Protein AF-A0A4R6UZL6-F1 (afdb_monomer)

Sequence (180 aa):
MMNKIDTLADGRAVYQLPFANAPQRIAPGQWLQADNRQLPVMKILDEALWVVSAEPSIGKNLIVVGESLGFDHSVNALSSDNDGVFGLLCWLFRYRQQFGKTPPRVFCAFEQSLPFRPQPSKFLTPELPPHVIAAIPLLDDWGIVSRIAHPAGLPGCHDQPNAWQSLLAAYPARYHFRFG

Organism: NCBI:txid1510150

pLDDT: mean 90.2, std 5.81, range [65.94, 97.0]

Structure (mmCIF, N/CA/C/O backbone):
data_AF-A0A4R6UZL6-F1
#
_entry.id   AF-A0A4R6UZL6-F1
#
loop_
_atom_site.group_PDB
_atom_site.id
_atom_site.type_symbol
_atom_site.label_atom_id
_atom_site.label_alt_id
_atom_site.label_comp_id
_atom_site.label_asym_id
_atom_site.label_entity_id
_atom_site.label_seq_id
_atom_site.pdbx_PDB_ins_code
_atom_site.Cartn_x
_atom_site.Cartn_y
_atom_site.Cartn_z
_atom_site.occupancy
_atom_site.B_iso_or_equiv
_atom_site.auth_seq_id
_atom_site.auth_comp_id
_atom_site.auth_asym_id
_atom_site.auth_atom_id
_atom_site.pdbx_PDB_model_num
ATOM 1 N N . MET A 1 1 ? -12.491 -0.933 21.588 1.00 68.75 1 MET A N 1
ATOM 2 C CA . MET A 1 1 ? -11.315 -1.829 21.487 1.00 68.75 1 MET A CA 1
ATOM 3 C C . MET A 1 1 ? -11.243 -2.311 20.046 1.00 68.75 1 MET A C 1
ATOM 5 O O . MET A 1 1 ? -12.302 -2.529 19.468 1.00 68.75 1 MET A O 1
ATOM 9 N N . MET A 1 2 ? -10.056 -2.370 19.444 1.00 84.06 2 MET A N 1
ATOM 10 C CA . MET A 1 2 ? -9.900 -2.792 18.048 1.00 84.06 2 MET A CA 1
ATOM 11 C C . MET A 1 2 ? -9.815 -4.315 17.941 1.00 84.06 2 MET A C 1
ATOM 13 O O . MET A 1 2 ? -9.242 -4.955 18.822 1.00 84.06 2 MET A O 1
ATOM 17 N N . ASN A 1 3 ? -10.346 -4.887 16.861 1.00 91.44 3 ASN A N 1
ATOM 18 C CA . ASN A 1 3 ? -10.187 -6.311 16.575 1.00 91.44 3 ASN A CA 1
ATOM 19 C C . ASN A 1 3 ? -8.953 -6.526 15.689 1.00 91.44 3 ASN A C 1
ATOM 21 O O . ASN A 1 3 ? -8.875 -5.944 14.607 1.00 91.44 3 ASN A O 1
ATOM 25 N N . LYS A 1 4 ? -7.978 -7.327 16.131 1.00 95.69 4 LYS A N 1
ATOM 26 C CA . LYS A 1 4 ? -6.776 -7.613 15.334 1.00 95.69 4 LYS A CA 1
ATOM 27 C C . LYS A 1 4 ? -7.133 -8.579 14.203 1.00 95.69 4 LYS A C 1
ATOM 29 O O . LYS A 1 4 ? -7.636 -9.664 14.465 1.00 95.69 4 LYS A O 1
ATOM 34 N N . ILE A 1 5 ? -6.852 -8.182 12.965 1.00 96.44 5 ILE A N 1
ATOM 35 C CA . ILE A 1 5 ? -7.127 -8.978 11.762 1.00 96.44 5 ILE A CA 1
ATOM 36 C C . ILE A 1 5 ? -5.883 -9.733 11.310 1.00 96.44 5 ILE A C 1
ATOM 38 O O . ILE A 1 5 ? -5.970 -10.919 11.015 1.00 96.44 5 ILE A O 1
ATOM 42 N N . ASP A 1 6 ? -4.736 -9.054 11.259 1.00 95.62 6 ASP A N 1
ATOM 43 C CA . ASP A 1 6 ? -3.497 -9.641 10.746 1.00 95.62 6 ASP A CA 1
ATOM 44 C C . ASP A 1 6 ? -2.251 -8.951 11.326 1.00 95.62 6 ASP A C 1
ATOM 46 O O . ASP A 1 6 ? -2.348 -7.901 11.972 1.00 95.62 6 ASP A O 1
ATOM 50 N N . THR A 1 7 ? -1.079 -9.543 11.106 1.00 96.88 7 THR A N 1
ATOM 51 C CA . THR A 1 7 ? 0.237 -8.989 11.449 1.00 96.88 7 THR A CA 1
ATOM 52 C C . THR A 1 7 ? 1.059 -8.790 10.180 1.00 96.88 7 THR A C 1
ATOM 54 O O . THR A 1 7 ? 1.256 -9.715 9.400 1.00 96.88 7 THR A O 1
ATOM 57 N N . LEU A 1 8 ? 1.552 -7.572 9.991 1.00 96.69 8 LEU A N 1
ATOM 58 C CA . LEU A 1 8 ? 2.392 -7.171 8.872 1.00 96.69 8 LEU A CA 1
ATOM 59 C C . LEU A 1 8 ? 3.840 -7.629 9.076 1.00 96.69 8 LEU A C 1
ATOM 61 O O . LEU A 1 8 ? 4.278 -7.914 10.193 1.00 96.69 8 LEU A O 1
ATOM 65 N N . ALA A 1 9 ? 4.605 -7.685 7.985 1.00 96.06 9 ALA A N 1
ATOM 66 C CA . ALA A 1 9 ? 5.991 -8.161 8.019 1.00 96.06 9 ALA A CA 1
ATOM 67 C C . ALA A 1 9 ? 6.937 -7.240 8.814 1.00 96.06 9 ALA A C 1
ATOM 69 O O . ALA A 1 9 ? 7.975 -7.700 9.285 1.00 96.06 9 ALA A O 1
ATOM 70 N N . ASP A 1 10 ? 6.565 -5.973 8.995 1.00 95.06 10 ASP A N 1
ATOM 71 C CA . ASP A 1 10 ? 7.290 -4.986 9.802 1.00 95.06 10 ASP A CA 1
ATOM 72 C C . ASP A 1 10 ? 6.914 -5.023 11.298 1.00 95.06 10 ASP A C 1
ATOM 74 O O . ASP A 1 10 ? 7.375 -4.189 12.076 1.00 95.06 10 ASP A O 1
ATOM 78 N N . GLY A 1 11 ? 6.079 -5.982 11.712 1.00 95.44 11 GLY A N 1
ATOM 79 C CA . GLY A 1 11 ? 5.656 -6.178 13.099 1.00 95.44 11 GLY A CA 1
ATOM 80 C C . GLY A 1 11 ? 4.424 -5.372 13.514 1.00 95.44 11 GLY A C 1
ATOM 81 O O . GLY A 1 11 ? 3.869 -5.631 14.586 1.00 95.44 11 GLY A O 1
ATOM 82 N N . ARG A 1 12 ? 3.942 -4.442 12.680 1.00 95.81 12 ARG A N 1
ATOM 83 C CA . ARG A 1 12 ? 2.658 -3.764 12.913 1.00 95.81 12 ARG A CA 1
ATOM 84 C C . ARG A 1 12 ? 1.497 -4.716 12.656 1.00 95.81 12 ARG A C 1
ATOM 86 O O . ARG A 1 12 ? 1.662 -5.818 12.139 1.00 95.81 12 ARG A O 1
ATOM 93 N N . ALA A 1 13 ? 0.293 -4.300 13.016 1.00 96.50 13 ALA A N 1
ATOM 94 C CA . ALA A 1 13 ? -0.903 -5.099 12.818 1.00 96.50 13 ALA A CA 1
ATOM 95 C C . ALA A 1 13 ? -1.997 -4.319 12.095 1.00 96.50 13 ALA A C 1
ATOM 97 O O . ALA A 1 13 ? -2.131 -3.101 12.241 1.00 96.50 13 ALA A O 1
ATOM 98 N N . VAL A 1 14 ? -2.790 -5.061 11.326 1.00 96.50 14 VAL A N 1
ATOM 99 C CA . VAL A 1 14 ? -4.037 -4.569 10.751 1.00 96.50 14 VAL A CA 1
ATOM 100 C C . VAL A 1 14 ? -5.130 -4.782 11.780 1.00 96.50 14 VAL A C 1
ATOM 102 O O . VAL A 1 14 ? -5.360 -5.899 12.249 1.00 96.50 14 VAL A O 1
ATOM 105 N N . TYR A 1 15 ? -5.833 -3.709 12.096 1.00 95.62 15 TYR A N 1
ATOM 106 C CA . TYR A 1 15 ? -6.935 -3.700 13.035 1.00 95.62 15 TYR A CA 1
ATOM 107 C C . TYR A 1 15 ? -8.220 -3.285 12.344 1.00 95.62 15 TYR A C 1
ATOM 109 O O . TYR A 1 15 ? -8.235 -2.351 11.548 1.00 95.62 15 TYR A O 1
ATOM 117 N N . GLN A 1 16 ? -9.312 -3.947 12.698 1.00 94.56 16 GLN A N 1
ATOM 118 C CA . GLN A 1 16 ? -10.653 -3.526 12.344 1.00 94.56 16 GLN A CA 1
ATOM 119 C C . GLN A 1 16 ? -11.216 -2.636 13.456 1.00 94.56 16 GLN A C 1
ATOM 121 O O . GLN A 1 16 ? -11.267 -3.023 14.631 1.00 94.56 16 GLN A O 1
ATOM 126 N N . LEU A 1 17 ? -11.653 -1.444 13.066 1.00 91.94 17 LEU A N 1
ATOM 127 C CA . LEU A 1 17 ? -12.281 -0.443 13.912 1.00 91.94 17 LEU A CA 1
ATOM 128 C C . LEU A 1 17 ? -13.735 -0.233 13.449 1.00 91.94 17 LEU A C 1
ATOM 130 O O . LEU A 1 17 ? -13.945 0.271 12.345 1.00 91.94 17 LEU A O 1
ATOM 134 N N . PRO A 1 18 ? -14.745 -0.598 14.259 1.00 90.31 18 PRO A N 1
ATOM 135 C CA . PRO A 1 18 ? -16.150 -0.360 13.922 1.00 90.31 18 PRO A CA 1
ATOM 136 C C . PRO A 1 18 ? -16.465 1.133 13.793 1.00 90.31 18 PRO A C 1
ATOM 138 O O . PRO A 1 18 ? -15.955 1.926 14.588 1.00 90.31 18 PRO A O 1
ATOM 141 N N . PHE A 1 19 ? -17.368 1.522 12.887 1.00 87.00 19 PHE A N 1
ATOM 142 C CA . PHE A 1 19 ? -17.749 2.934 12.717 1.00 87.00 19 PHE A CA 1
ATOM 143 C C . PHE A 1 19 ? -18.379 3.577 13.951 1.00 87.00 19 PHE A C 1
ATOM 145 O O . PHE A 1 19 ? -18.233 4.777 14.142 1.00 87.00 19 PHE A O 1
ATOM 152 N N . ALA A 1 20 ? -19.016 2.806 14.837 1.00 84.69 20 ALA A N 1
ATOM 153 C CA . ALA A 1 20 ? -19.476 3.324 16.130 1.00 84.69 20 ALA A CA 1
ATOM 154 C C . ALA A 1 20 ? -18.335 3.944 16.964 1.00 84.69 20 ALA A C 1
ATOM 156 O O . ALA A 1 20 ? -18.578 4.775 17.833 1.00 84.69 20 ALA A O 1
ATOM 157 N N . ASN A 1 21 ? -17.093 3.545 16.683 1.00 82.56 21 ASN A N 1
ATOM 158 C CA . ASN A 1 21 ? -15.882 4.021 17.333 1.00 82.56 21 ASN A CA 1
ATOM 159 C C . ASN A 1 21 ? -14.998 4.847 16.390 1.00 82.56 21 ASN A C 1
ATOM 161 O O . ASN A 1 21 ? -13.832 5.029 16.716 1.00 82.56 21 ASN A O 1
ATOM 165 N N . ALA A 1 22 ? -15.486 5.283 15.222 1.00 81.12 22 ALA A N 1
ATOM 166 C CA . ALA A 1 22 ? -14.682 6.001 14.237 1.00 81.12 22 ALA A CA 1
ATOM 167 C C . ALA A 1 22 ? -15.461 7.129 13.543 1.00 81.12 22 ALA A C 1
ATOM 169 O O . ALA A 1 22 ? -16.688 7.086 13.457 1.00 81.12 22 ALA A O 1
ATOM 170 N N . PRO A 1 23 ? -14.769 8.128 12.972 1.00 81.75 23 PRO A N 1
ATOM 171 C CA . PRO A 1 23 ? -15.421 9.121 12.132 1.00 81.75 23 PRO A CA 1
ATOM 172 C C . PRO A 1 23 ? -16.059 8.471 10.894 1.00 81.75 23 PRO A C 1
ATOM 174 O O . PRO A 1 23 ? -15.378 7.849 10.080 1.00 81.75 23 PRO A O 1
ATOM 177 N N . GLN A 1 24 ? -17.369 8.655 10.717 1.00 74.00 24 GLN A N 1
ATOM 178 C CA . GLN A 1 24 ? -18.131 8.021 9.630 1.00 74.00 24 GLN A CA 1
ATOM 179 C C . GLN A 1 24 ? -17.796 8.554 8.224 1.00 74.00 24 GLN A C 1
ATOM 181 O O . GLN A 1 24 ? -18.124 7.915 7.231 1.00 74.00 24 GLN A O 1
ATOM 186 N N . ARG A 1 25 ? -17.164 9.731 8.112 1.00 83.94 25 ARG A N 1
ATOM 187 C CA . ARG A 1 25 ? -16.935 10.430 6.831 1.00 83.94 25 ARG A CA 1
ATOM 188 C C . ARG A 1 25 ? -15.504 10.350 6.304 1.00 83.94 25 ARG A C 1
ATOM 190 O O . ARG A 1 25 ? -15.107 11.202 5.518 1.00 83.94 25 ARG A O 1
ATOM 197 N N . ILE A 1 26 ? -14.721 9.367 6.732 1.00 90.56 26 ILE A N 1
ATOM 198 C CA . ILE A 1 26 ? -13.378 9.208 6.178 1.00 90.56 26 ILE A CA 1
ATOM 199 C C . ILE A 1 26 ? -13.438 8.776 4.704 1.00 90.56 26 ILE A C 1
ATOM 201 O O . ILE A 1 26 ? -14.190 7.871 4.328 1.00 90.56 26 ILE A O 1
ATOM 205 N N . ALA A 1 27 ? -12.647 9.440 3.869 1.00 89.62 27 ALA A N 1
ATOM 206 C CA . ALA A 1 27 ? -12.507 9.159 2.446 1.00 89.62 27 ALA A CA 1
ATOM 207 C C . ALA A 1 27 ? -11.098 8.630 2.115 1.00 89.62 27 ALA A C 1
ATOM 209 O O . ALA A 1 27 ? -10.171 8.794 2.911 1.00 89.62 27 ALA A O 1
ATOM 210 N N . PRO A 1 28 ? -10.897 7.992 0.946 1.00 88.38 28 PRO A N 1
ATOM 211 C CA . PRO A 1 28 ? -9.557 7.690 0.451 1.00 88.38 28 PRO A CA 1
ATOM 212 C C . PRO A 1 28 ? -8.664 8.933 0.430 1.00 88.38 28 PRO A C 1
ATOM 214 O O . PRO A 1 28 ? -9.144 10.032 0.175 1.00 88.38 28 PRO A O 1
ATOM 217 N N . GLY A 1 29 ? -7.370 8.759 0.697 1.00 85.94 29 GLY A N 1
ATOM 218 C CA . GLY A 1 29 ? -6.429 9.875 0.864 1.00 85.94 29 GLY A CA 1
ATOM 219 C C . GLY A 1 29 ? -6.402 10.480 2.268 1.00 85.94 29 GLY A C 1
ATOM 220 O O . GLY A 1 29 ? -5.424 11.130 2.619 1.00 85.94 29 GLY A O 1
ATOM 221 N N . GLN A 1 30 ? -7.407 10.197 3.099 1.00 92.00 30 GLN A N 1
ATOM 222 C CA . GLN A 1 30 ? -7.439 10.624 4.494 1.00 92.00 30 GLN A CA 1
ATOM 223 C C . GLN A 1 30 ? -7.003 9.502 5.434 1.00 92.00 30 GLN A C 1
ATOM 225 O O . GLN A 1 30 ? -7.108 8.310 5.125 1.00 92.00 30 GLN A O 1
ATOM 230 N N . TRP A 1 31 ? -6.550 9.890 6.619 1.00 93.56 31 TRP A N 1
ATOM 231 C CA . TRP A 1 31 ? -6.175 8.975 7.689 1.00 93.56 31 TRP A CA 1
ATOM 232 C C . TRP A 1 31 ? -6.760 9.418 9.026 1.00 93.56 31 TRP A C 1
ATOM 234 O O . TRP A 1 31 ? -7.358 10.491 9.146 1.00 93.56 31 TRP A O 1
ATOM 244 N N . LEU A 1 32 ? -6.637 8.555 10.033 1.00 93.88 32 LEU A N 1
ATOM 245 C CA . LEU A 1 32 ? -7.059 8.883 11.386 1.00 93.88 32 LEU A CA 1
ATOM 246 C C . LEU A 1 32 ? -5.875 9.406 12.189 1.00 93.88 32 LEU A C 1
ATOM 248 O O . LEU A 1 32 ? -4.765 8.886 12.092 1.00 93.88 32 LEU A O 1
ATOM 252 N N . GLN A 1 33 ? -6.134 10.393 13.033 1.00 92.62 33 GLN A N 1
ATOM 253 C CA . GLN A 1 33 ? -5.222 10.801 14.087 1.00 92.62 33 GLN A CA 1
ATOM 254 C C . GLN A 1 33 ? -5.876 10.541 15.444 1.00 92.62 33 GLN A C 1
ATOM 256 O O . GLN A 1 33 ? -7.034 10.897 15.667 1.00 92.62 33 GLN A O 1
ATOM 261 N N . ALA A 1 34 ? -5.126 9.879 16.321 1.00 90.38 34 ALA A N 1
ATOM 262 C CA . ALA A 1 34 ? -5.509 9.534 17.681 1.00 90.38 34 ALA A CA 1
ATOM 263 C C . ALA A 1 34 ? -4.411 10.017 18.630 1.00 90.38 34 ALA A C 1
ATOM 265 O O . ALA A 1 34 ? -3.306 9.467 18.630 1.00 90.38 34 ALA A O 1
ATOM 266 N N . ASP A 1 35 ? -4.711 11.032 19.436 1.00 84.81 35 ASP A N 1
ATOM 267 C CA . ASP A 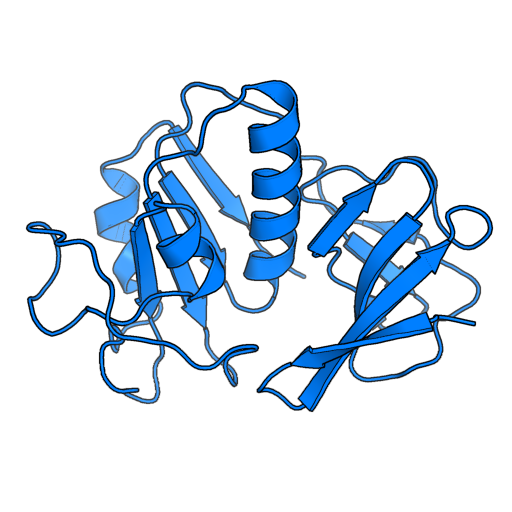1 35 ? -3.731 11.684 20.309 1.00 84.81 35 ASP A CA 1
ATOM 268 C C . ASP A 1 35 ? -2.503 12.156 19.490 1.00 84.81 35 ASP A C 1
ATOM 270 O O . ASP A 1 35 ? -2.641 12.969 18.573 1.00 84.81 35 ASP A O 1
ATOM 274 N N . ASN A 1 36 ? -1.318 11.598 19.758 1.00 82.88 36 ASN A N 1
ATOM 275 C CA . ASN A 1 36 ? -0.067 11.908 19.054 1.00 82.88 36 ASN A CA 1
ATOM 276 C C . ASN A 1 36 ? 0.294 10.882 17.965 1.00 82.88 36 ASN A C 1
ATOM 278 O O . ASN A 1 36 ? 1.447 10.812 17.544 1.00 82.88 36 ASN A O 1
ATOM 282 N N . ARG A 1 37 ? -0.655 10.041 17.541 1.00 88.62 37 ARG A N 1
ATOM 283 C CA . ARG A 1 37 ? -0.412 8.962 16.575 1.00 88.62 37 ARG A CA 1
ATOM 284 C C . ARG A 1 37 ? -1.262 9.135 15.336 1.00 88.62 37 ARG A C 1
ATOM 286 O O . ARG A 1 37 ? -2.449 9.445 15.423 1.00 88.62 37 ARG A O 1
ATOM 293 N N . GLN A 1 38 ? -0.655 8.863 14.192 1.00 91.31 38 GLN A N 1
ATOM 294 C CA . GLN A 1 38 ? -1.357 8.764 12.925 1.00 91.31 38 GLN A CA 1
ATOM 295 C C . GLN A 1 38 ? -1.562 7.294 12.575 1.00 91.31 38 GLN A C 1
ATOM 297 O O . GLN A 1 38 ? -0.703 6.447 12.814 1.00 91.31 38 GLN A O 1
ATOM 302 N N . LEU A 1 39 ? -2.732 7.000 12.030 1.00 93.44 39 LEU A N 1
ATOM 303 C CA . LEU A 1 39 ? -3.212 5.658 11.764 1.00 93.44 39 LEU A CA 1
ATOM 304 C C . LEU A 1 39 ? -3.652 5.613 10.306 1.00 93.44 39 LEU A C 1
ATOM 306 O O . LEU A 1 39 ? -4.742 6.107 9.977 1.00 93.44 39 LEU A O 1
ATOM 310 N N . PRO A 1 40 ? -2.817 5.062 9.414 1.00 95.12 40 PRO A N 1
ATOM 311 C CA . PRO A 1 40 ? -3.180 4.970 8.019 1.00 95.12 40 PRO A CA 1
ATOM 312 C C . PRO A 1 40 ? -4.374 4.030 7.871 1.00 95.12 40 PRO A C 1
ATOM 314 O O . PRO A 1 40 ? -4.456 2.971 8.503 1.00 95.12 40 PRO A O 1
ATOM 317 N N . VAL A 1 41 ? -5.314 4.433 7.022 1.00 94.81 41 VAL A N 1
ATOM 318 C CA . VAL A 1 41 ? -6.516 3.654 6.728 1.00 94.81 41 VAL A CA 1
ATOM 319 C C . VAL A 1 41 ? -6.273 2.883 5.443 1.00 94.81 41 VAL A C 1
ATOM 321 O O . VAL A 1 41 ? -6.107 3.470 4.380 1.00 94.81 41 VAL A O 1
ATOM 324 N N . MET A 1 42 ? -6.245 1.558 5.556 1.00 94.56 42 MET A N 1
ATOM 325 C CA . MET A 1 42 ? -5.972 0.630 4.459 1.00 94.56 42 MET A CA 1
ATOM 326 C C . MET A 1 42 ? -7.235 0.252 3.682 1.00 94.56 42 MET A C 1
ATOM 328 O O . MET A 1 42 ? -7.168 -0.080 2.501 1.00 94.56 42 MET A O 1
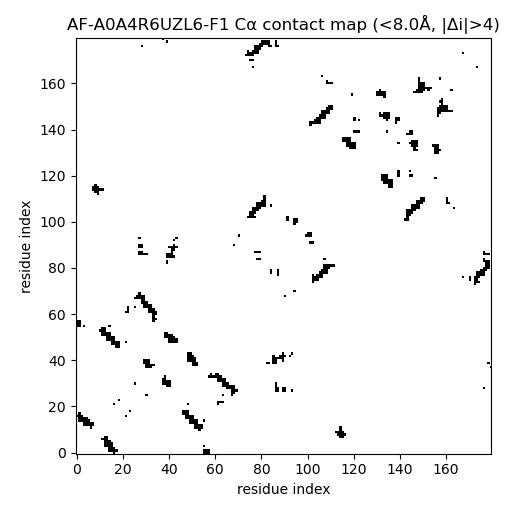ATOM 332 N N . LYS A 1 43 ? -8.397 0.250 4.341 1.00 93.50 43 LYS A N 1
ATOM 333 C CA . LYS A 1 43 ? -9.673 -0.136 3.728 1.00 93.50 43 LYS A CA 1
ATOM 334 C C . LYS A 1 43 ? -10.838 0.481 4.492 1.00 93.50 43 LYS A C 1
ATOM 336 O O . LYS A 1 43 ? -10.787 0.593 5.715 1.00 93.50 43 LYS A O 1
ATOM 341 N N . ILE A 1 44 ? -11.903 0.817 3.768 1.00 91.62 44 ILE A N 1
ATOM 342 C CA . ILE A 1 44 ? -13.165 1.305 4.327 1.00 91.62 44 ILE A CA 1
ATOM 343 C C . ILE A 1 44 ? -14.305 0.478 3.727 1.00 91.62 44 ILE A C 1
ATOM 345 O O . ILE A 1 44 ? -14.461 0.466 2.504 1.00 91.62 44 ILE A O 1
ATOM 349 N N . LEU A 1 45 ? -15.099 -0.178 4.573 1.00 88.50 45 LEU A N 1
ATOM 350 C CA . LEU A 1 45 ? -16.349 -0.855 4.200 1.00 88.50 45 LEU A CA 1
ATOM 351 C C . LEU A 1 45 ? -17.485 -0.354 5.093 1.00 88.50 45 LEU A C 1
ATOM 353 O O . LEU A 1 45 ? -17.208 0.212 6.142 1.00 88.50 45 LEU A O 1
ATOM 357 N N . ASP A 1 46 ? -18.731 -0.591 4.685 1.00 81.44 46 ASP A N 1
ATOM 358 C CA . ASP A 1 46 ? -19.954 0.054 5.199 1.00 81.44 46 ASP A CA 1
ATOM 359 C C . ASP A 1 46 ? -20.134 0.076 6.728 1.00 81.44 46 ASP A C 1
ATOM 361 O O . ASP A 1 46 ? -20.837 0.941 7.241 1.00 81.44 46 ASP A O 1
ATOM 365 N N . GLU A 1 47 ? -19.449 -0.792 7.477 1.00 86.25 47 GLU A N 1
ATOM 366 C CA . GLU A 1 47 ? -19.552 -0.865 8.941 1.00 86.25 47 GLU A CA 1
ATOM 367 C C . GLU A 1 47 ? -18.220 -0.674 9.693 1.00 86.25 47 GLU A C 1
ATOM 369 O O . GLU A 1 47 ? -18.208 -0.573 10.927 1.00 86.25 47 GLU A O 1
ATOM 374 N N . ALA A 1 48 ? -17.084 -0.625 8.989 1.00 91.69 48 ALA A N 1
ATOM 375 C CA . ALA A 1 48 ? -15.776 -0.631 9.635 1.00 91.69 48 ALA A CA 1
ATOM 376 C C . ALA A 1 48 ? -14.636 -0.029 8.802 1.00 91.69 48 ALA A C 1
ATOM 378 O O . ALA A 1 48 ? -14.649 0.032 7.570 1.00 91.69 48 ALA A O 1
ATOM 379 N N . LEU A 1 49 ? -13.583 0.337 9.525 1.00 93.62 49 LEU A N 1
ATOM 380 C CA . LEU A 1 49 ? -12.292 0.763 9.009 1.00 93.62 49 LEU A CA 1
ATOM 381 C C . LEU A 1 49 ? -11.239 -0.300 9.285 1.00 93.62 49 LEU A C 1
ATOM 383 O O . LEU A 1 49 ? -11.225 -0.891 10.362 1.00 93.62 49 LEU A O 1
ATOM 387 N N . TRP A 1 50 ? -10.324 -0.499 8.341 1.00 95.06 50 TRP A N 1
ATOM 388 C CA . TRP A 1 50 ? -9.101 -1.262 8.564 1.00 95.06 50 TRP A CA 1
ATOM 389 C C . TRP A 1 50 ? -7.951 -0.282 8.654 1.00 95.06 50 TRP A C 1
ATOM 391 O O . TRP A 1 50 ? -7.639 0.403 7.678 1.00 95.06 50 TRP A O 1
ATOM 401 N N . VAL A 1 51 ? -7.342 -0.215 9.827 1.00 95.12 51 VAL A N 1
ATOM 402 C CA . VAL A 1 51 ? -6.239 0.690 10.137 1.00 95.12 51 VAL A CA 1
ATOM 403 C C . VAL A 1 51 ? -4.988 -0.110 10.447 1.00 95.12 51 VAL A C 1
ATOM 405 O O . VAL A 1 51 ? -5.076 -1.235 10.942 1.00 95.12 51 VAL A O 1
ATOM 408 N N . VAL A 1 52 ? -3.825 0.465 10.170 1.00 95.31 52 VAL A N 1
ATOM 409 C CA . VAL A 1 52 ? -2.548 -0.130 10.575 1.00 95.31 52 VAL A CA 1
ATOM 410 C C . VAL A 1 52 ? -2.050 0.566 11.829 1.00 95.31 52 VAL A C 1
ATOM 412 O O . VAL A 1 52 ? -2.086 1.790 11.927 1.00 95.31 52 VAL A O 1
ATOM 415 N N . SER A 1 53 ? -1.605 -0.216 12.808 1.00 94.12 53 SER A N 1
ATOM 416 C CA . SER A 1 53 ? -1.072 0.305 14.065 1.00 94.12 53 SER A CA 1
ATOM 417 C C . SER A 1 53 ? -0.027 -0.643 14.643 1.00 94.12 53 SER A C 1
ATOM 419 O O . SER A 1 53 ? -0.129 -1.863 14.500 1.00 94.12 53 SER A O 1
ATOM 421 N N . ALA A 1 54 ? 0.967 -0.089 15.335 1.00 92.25 54 ALA A N 1
ATOM 422 C CA . ALA A 1 54 ? 1.873 -0.870 16.177 1.00 92.25 54 ALA A CA 1
ATOM 423 C C . ALA A 1 54 ? 1.199 -1.315 17.490 1.00 92.25 54 ALA A C 1
ATOM 425 O O . ALA A 1 54 ? 1.573 -2.328 18.074 1.00 92.25 54 ALA A O 1
ATOM 426 N N . GLU A 1 55 ? 0.174 -0.591 17.942 1.00 90.50 55 GLU A N 1
ATOM 427 C CA . GLU A 1 55 ? -0.489 -0.819 19.226 1.00 90.50 55 GLU A CA 1
ATOM 428 C C . GLU A 1 55 ? -1.960 -1.246 19.064 1.00 90.50 55 GLU A C 1
ATOM 430 O O . GLU A 1 55 ? -2.650 -0.760 18.161 1.00 90.50 55 GLU A O 1
ATOM 435 N N . PRO A 1 56 ? -2.479 -2.106 19.963 1.00 85.88 56 PRO A N 1
ATOM 436 C CA . PRO A 1 56 ? -3.849 -2.622 19.900 1.00 85.88 56 PRO A CA 1
ATOM 437 C C . PRO A 1 56 ? -4.915 -1.657 20.436 1.00 85.88 56 PRO A C 1
ATOM 439 O O . PRO A 1 56 ? -6.114 -1.874 20.236 1.00 85.88 56 PRO A O 1
ATOM 442 N N . SER A 1 57 ? -4.511 -0.598 21.138 1.00 86.25 57 SER A N 1
ATOM 443 C CA . SER A 1 57 ? -5.406 0.417 21.687 1.00 86.25 57 SER A CA 1
ATOM 444 C C . SER A 1 57 ? -5.355 1.695 20.855 1.00 86.25 57 SER A C 1
ATOM 446 O O . SER A 1 57 ? -4.294 2.207 20.504 1.00 86.25 57 SER A O 1
ATOM 448 N N . ILE A 1 58 ? -6.538 2.233 20.567 1.00 82.50 58 ILE A N 1
ATOM 449 C CA . ILE A 1 58 ? -6.720 3.511 19.882 1.00 82.50 58 ILE A CA 1
ATOM 450 C C . ILE A 1 58 ? -7.211 4.539 20.903 1.00 82.50 58 ILE A C 1
ATOM 452 O O . ILE A 1 58 ? -7.972 4.190 21.812 1.00 82.50 58 ILE A O 1
ATOM 456 N N . GLY A 1 59 ? -6.745 5.783 20.780 1.00 79.50 59 GLY A N 1
ATOM 457 C CA . GLY A 1 59 ? -7.227 6.892 21.603 1.00 79.50 59 GLY A CA 1
ATOM 458 C C . GLY A 1 59 ? -8.730 7.110 21.416 1.00 79.50 59 GLY A C 1
ATOM 459 O O . GLY A 1 59 ? -9.305 6.714 20.404 1.00 79.50 59 GLY A O 1
ATOM 460 N N . LYS A 1 60 ? -9.399 7.736 22.388 1.00 80.38 60 LYS A N 1
ATOM 461 C CA . LYS A 1 60 ? -10.852 7.990 22.288 1.00 80.38 60 LYS A CA 1
ATOM 462 C C . LYS A 1 60 ? -11.190 9.108 21.297 1.00 80.38 60 LYS A C 1
ATOM 464 O O . LYS A 1 60 ? -12.291 9.132 20.759 1.00 80.38 60 LYS A O 1
ATOM 469 N N . ASN A 1 61 ? -10.244 10.013 21.062 1.00 86.62 61 ASN A N 1
ATOM 470 C CA . ASN A 1 61 ? -10.435 11.197 20.239 1.00 86.62 61 ASN A CA 1
ATOM 471 C C . ASN A 1 61 ? -9.833 10.959 18.859 1.00 86.62 61 ASN A C 1
ATOM 473 O O . ASN A 1 61 ? -8.658 11.234 18.626 1.00 86.62 61 ASN A O 1
ATOM 477 N N . LEU A 1 62 ? -10.651 10.412 17.965 1.00 90.75 62 LEU A N 1
ATOM 478 C CA . LEU A 1 62 ? -10.274 10.197 16.577 1.00 90.75 62 LEU A CA 1
ATOM 479 C C . LEU A 1 62 ? -10.715 11.376 15.728 1.00 90.75 62 LEU A C 1
ATOM 481 O O . LEU A 1 62 ? -11.901 11.704 15.674 1.00 90.75 62 LEU A O 1
ATOM 485 N N . ILE A 1 63 ? -9.760 11.964 15.022 1.00 92.31 63 ILE A N 1
ATOM 486 C CA . ILE A 1 63 ? -10.017 12.997 14.023 1.00 92.31 63 ILE A CA 1
ATOM 487 C C . ILE A 1 63 ? -9.586 12.495 12.648 1.00 92.31 63 ILE A C 1
ATOM 489 O O . ILE A 1 63 ? -8.641 11.715 12.526 1.00 92.31 63 ILE A O 1
ATOM 493 N N . VAL A 1 64 ? -10.302 12.931 11.615 1.00 93.50 64 VAL A N 1
ATOM 494 C CA . VAL A 1 64 ? -9.910 12.691 10.224 1.00 93.50 64 VAL A CA 1
ATOM 495 C C . VAL A 1 64 ? -8.969 13.807 9.802 1.00 93.50 64 VAL A C 1
ATOM 497 O O . VAL A 1 64 ? -9.279 14.981 10.001 1.00 93.50 64 VAL A O 1
ATOM 500 N N . VAL A 1 65 ? -7.840 13.433 9.218 1.00 92.31 65 VAL A N 1
ATOM 501 C CA . VAL A 1 65 ? -6.806 14.348 8.726 1.00 92.31 65 VAL A CA 1
ATOM 502 C C . VAL A 1 65 ? -6.403 13.969 7.302 1.00 92.31 65 VAL A C 1
ATOM 504 O O . VAL A 1 65 ? -6.685 12.862 6.837 1.00 92.31 65 VAL A O 1
ATOM 507 N N . GLY A 1 66 ? -5.756 14.906 6.612 1.00 89.25 66 GLY A N 1
ATOM 508 C CA . GLY A 1 66 ? -5.400 14.763 5.204 1.00 89.25 66 GLY A CA 1
ATOM 509 C C . GLY A 1 66 ? -6.520 15.172 4.248 1.00 89.25 66 GLY A C 1
ATOM 510 O O . GLY A 1 66 ? -7.659 15.460 4.639 1.00 89.25 66 GLY A O 1
ATOM 511 N N . GLU A 1 67 ? -6.176 15.208 2.966 1.00 88.06 67 GLU A N 1
ATOM 512 C CA . GLU A 1 67 ? -7.090 15.597 1.897 1.00 88.06 67 GLU A CA 1
ATOM 513 C C . GLU A 1 67 ? -7.866 14.388 1.372 1.00 88.06 67 GLU A C 1
ATOM 515 O O . GLU A 1 67 ? -7.316 13.313 1.135 1.00 88.06 67 GLU A O 1
ATOM 520 N N . SER A 1 68 ? -9.173 14.568 1.172 1.00 89.56 68 SER A N 1
ATOM 521 C CA . SER A 1 68 ? -9.985 13.568 0.485 1.00 89.56 68 SER A CA 1
ATOM 522 C C . SER A 1 68 ? -9.576 13.506 -0.979 1.00 89.56 68 SER A C 1
ATOM 524 O O . SER A 1 68 ? -9.713 14.483 -1.714 1.00 89.56 68 SER A O 1
ATOM 526 N N . LEU A 1 69 ? -9.163 12.328 -1.426 1.00 86.88 69 LEU A N 1
ATOM 527 C CA . LEU A 1 69 ? -8.886 12.050 -2.823 1.00 86.88 69 LEU A CA 1
ATOM 528 C C . LEU A 1 69 ? -10.150 11.531 -3.502 1.00 86.88 69 LEU A C 1
ATOM 530 O O . LEU A 1 69 ? -10.756 10.543 -3.082 1.00 86.88 69 LEU A O 1
ATOM 534 N N . GLY A 1 70 ? -10.543 12.223 -4.570 1.00 84.94 70 GLY A N 1
ATOM 535 C CA . GLY A 1 70 ? -11.602 11.770 -5.460 1.00 84.94 70 GLY A CA 1
ATOM 536 C C . GLY A 1 70 ? -11.170 10.577 -6.311 1.00 84.94 70 GLY A C 1
ATOM 537 O O . GLY A 1 70 ? -10.048 10.071 -6.221 1.00 84.94 70 GLY A O 1
ATOM 538 N N . PHE A 1 71 ? -12.080 10.149 -7.179 1.00 85.00 71 PHE A N 1
ATOM 539 C CA . PHE A 1 71 ? -11.764 9.179 -8.214 1.00 85.00 71 PHE A CA 1
ATOM 540 C C . PHE A 1 71 ? -11.724 9.864 -9.568 1.00 85.00 71 PHE A C 1
ATOM 542 O O . PHE A 1 71 ? -12.710 10.454 -10.005 1.00 85.00 71 PHE A O 1
ATOM 549 N N . ASP A 1 72 ? -10.592 9.721 -10.240 1.00 83.81 72 ASP A N 1
ATOM 550 C CA . ASP A 1 72 ? -10.426 10.086 -11.634 1.00 83.81 72 ASP A CA 1
ATOM 551 C C . ASP A 1 72 ? -10.139 8.806 -12.429 1.00 83.81 72 ASP A C 1
ATOM 553 O O . ASP A 1 72 ? -9.190 8.071 -12.155 1.00 83.81 72 ASP A O 1
ATOM 557 N N . HIS A 1 73 ? -11.010 8.513 -13.394 1.00 81.56 73 HIS A N 1
ATOM 558 C CA . HIS A 1 73 ? -10.938 7.318 -14.235 1.00 81.56 73 HIS A CA 1
ATOM 559 C C . HIS A 1 73 ? -9.820 7.396 -15.285 1.00 81.56 73 HIS A C 1
ATOM 561 O O . HIS A 1 73 ? -9.510 6.388 -15.921 1.00 81.56 73 HIS A O 1
ATOM 567 N N . SER A 1 74 ? -9.232 8.578 -15.486 1.00 84.88 74 SER A N 1
ATOM 568 C CA . SER A 1 74 ? -8.086 8.785 -16.371 1.00 84.88 74 SER A CA 1
ATOM 569 C C . SER A 1 74 ? -6.751 8.424 -15.713 1.00 84.88 74 SER A C 1
ATOM 571 O O . SER A 1 74 ? -5.734 8.332 -16.403 1.00 84.88 74 SER A O 1
ATOM 573 N N . VAL A 1 75 ? -6.745 8.173 -14.396 1.00 87.44 75 VAL A N 1
ATOM 574 C CA . VAL A 1 75 ? -5.533 7.860 -13.636 1.00 87.44 75 VAL A CA 1
ATOM 575 C C . VAL A 1 75 ? -4.895 6.578 -14.145 1.00 87.44 75 VAL A C 1
ATOM 577 O O . VAL A 1 75 ? -5.481 5.494 -14.106 1.00 87.44 75 VAL A O 1
ATOM 580 N N . ASN A 1 76 ? -3.652 6.706 -14.595 1.00 87.44 76 ASN A N 1
ATOM 581 C CA . ASN A 1 76 ? -2.893 5.618 -15.200 1.00 87.44 76 ASN A CA 1
ATOM 582 C C . ASN A 1 76 ? -1.621 5.255 -14.417 1.00 87.44 76 ASN A C 1
ATOM 584 O O . ASN A 1 76 ? -0.993 4.240 -14.713 1.00 87.44 76 ASN A O 1
ATOM 588 N N . ALA A 1 77 ? -1.267 6.021 -13.387 1.00 91.25 77 ALA A N 1
ATOM 589 C CA . ALA A 1 77 ? -0.210 5.663 -12.453 1.00 91.25 77 ALA A CA 1
ATOM 590 C C . ALA A 1 77 ? -0.540 6.141 -11.039 1.00 91.25 77 ALA A C 1
ATOM 592 O O . ALA A 1 77 ? -1.011 7.260 -10.830 1.00 91.25 77 ALA A O 1
ATOM 593 N N . LEU A 1 78 ? -0.247 5.301 -10.055 1.00 93.44 78 LEU A N 1
ATOM 594 C CA . LEU A 1 78 ? -0.268 5.672 -8.647 1.00 93.44 78 LEU A CA 1
ATOM 595 C C . LEU A 1 78 ? 1.142 5.576 -8.086 1.00 93.44 78 LEU A C 1
ATOM 597 O O . LEU A 1 78 ? 1.948 4.747 -8.514 1.00 93.44 78 LEU A O 1
ATOM 601 N N . SER A 1 79 ? 1.426 6.394 -7.088 1.00 93.94 79 SER A N 1
ATOM 602 C CA . SER A 1 79 ? 2.658 6.277 -6.325 1.00 93.94 79 SER A CA 1
ATOM 603 C C . SER A 1 79 ? 2.426 6.518 -4.849 1.00 93.94 79 SER A C 1
ATOM 605 O O . SER A 1 79 ? 1.462 7.184 -4.482 1.00 93.94 79 SER A O 1
ATOM 607 N N . SER A 1 80 ? 3.303 5.989 -4.008 1.00 93.81 80 SER A N 1
ATOM 608 C CA . SER A 1 80 ? 3.278 6.267 -2.576 1.00 93.81 80 SER A CA 1
ATOM 609 C C . SER A 1 80 ? 4.674 6.261 -1.974 1.00 93.81 80 SER A C 1
ATOM 611 O O . SER A 1 80 ? 5.572 5.598 -2.499 1.00 93.81 80 SER A O 1
ATOM 613 N N . ASP A 1 81 ? 4.829 6.942 -0.849 1.00 92.38 81 ASP A N 1
ATOM 614 C CA . ASP A 1 81 ? 5.939 6.746 0.079 1.00 92.38 81 ASP A CA 1
ATOM 615 C C . ASP A 1 81 ? 5.473 5.959 1.313 1.00 92.38 81 ASP A C 1
ATOM 617 O O . ASP A 1 81 ? 4.302 6.012 1.675 1.00 92.38 81 ASP A O 1
ATOM 621 N N . ASN A 1 82 ? 6.369 5.184 1.929 1.00 92.94 82 ASN A N 1
ATOM 622 C CA . ASN A 1 82 ? 6.204 4.559 3.247 1.00 92.94 82 ASN A CA 1
ATOM 623 C C . ASN A 1 82 ? 4.765 4.062 3.532 1.00 92.94 82 ASN A C 1
ATOM 625 O O . ASN A 1 82 ? 4.264 3.148 2.874 1.00 92.94 82 ASN A O 1
ATOM 629 N N . ASP A 1 83 ? 4.084 4.684 4.497 1.00 94.38 83 ASP A N 1
ATOM 630 C CA . ASP A 1 83 ? 2.727 4.333 4.926 1.00 94.38 83 ASP A CA 1
ATOM 631 C C . ASP A 1 83 ? 1.623 4.861 3.996 1.00 94.38 83 ASP A C 1
ATOM 633 O O . ASP A 1 83 ? 0.478 4.401 4.059 1.00 94.38 83 ASP A O 1
ATOM 637 N N . GLY A 1 84 ? 1.962 5.743 3.054 1.00 93.50 84 GLY A N 1
ATOM 638 C CA . GLY A 1 84 ? 1.091 6.148 1.955 1.00 93.50 84 GLY A CA 1
ATOM 639 C C . GLY A 1 84 ? 0.613 4.958 1.118 1.00 93.50 84 GLY A C 1
ATOM 640 O O . GLY A 1 84 ? -0.455 5.029 0.508 1.00 93.50 84 GLY A O 1
ATOM 641 N N . VAL A 1 85 ? 1.329 3.823 1.146 1.00 94.69 85 VAL A N 1
ATOM 642 C CA . VAL A 1 85 ? 0.889 2.573 0.504 1.00 94.69 85 VAL A CA 1
ATOM 643 C C . VAL A 1 85 ? -0.473 2.103 1.022 1.00 94.69 85 VAL A C 1
ATOM 645 O O . VAL A 1 85 ? -1.274 1.574 0.256 1.00 94.69 85 VAL A O 1
ATOM 648 N N . PHE A 1 86 ? -0.794 2.326 2.297 1.00 95.44 86 PHE A N 1
ATOM 649 C CA . PHE A 1 86 ? -2.086 1.929 2.856 1.00 95.44 86 PHE A CA 1
ATOM 650 C C . PHE A 1 86 ? -3.211 2.839 2.359 1.00 95.44 86 PHE A C 1
ATOM 652 O O . PHE A 1 86 ? -4.273 2.342 1.983 1.00 95.44 86 PHE A O 1
ATOM 659 N N . GLY A 1 87 ? -2.961 4.149 2.266 1.00 93.62 87 GLY A N 1
ATOM 660 C CA . GLY A 1 87 ? -3.893 5.090 1.639 1.00 93.62 87 GLY A CA 1
ATOM 661 C C . GLY A 1 87 ? -4.132 4.757 0.163 1.00 93.62 87 GLY A C 1
ATOM 662 O O . GLY A 1 87 ? -5.276 4.766 -0.300 1.00 93.62 87 GLY A O 1
ATOM 663 N N . LEU A 1 88 ? -3.071 4.365 -0.550 1.00 94.19 88 LEU A N 1
ATOM 664 C CA . LEU A 1 88 ? -3.136 3.871 -1.924 1.00 94.19 88 LEU A CA 1
ATOM 665 C C . LEU A 1 88 ? -3.987 2.598 -2.024 1.00 94.19 88 LEU A C 1
ATOM 667 O O . LEU A 1 88 ? -4.846 2.507 -2.901 1.00 94.19 88 LEU A O 1
ATOM 671 N N . LEU A 1 89 ? -3.800 1.628 -1.123 1.00 94.56 89 LEU A N 1
ATOM 672 C CA . LEU A 1 89 ? -4.621 0.413 -1.074 1.00 94.56 89 LEU A CA 1
ATOM 673 C C . LEU A 1 89 ? -6.094 0.738 -0.806 1.00 94.56 89 LEU A C 1
ATOM 675 O O . LEU A 1 89 ? -6.966 0.190 -1.480 1.00 94.56 89 LEU A O 1
ATOM 679 N N . CYS A 1 90 ? -6.378 1.661 0.113 1.00 94.06 90 CYS A N 1
ATOM 680 C CA . CYS A 1 90 ? -7.737 2.113 0.406 1.00 94.06 90 CYS A CA 1
ATOM 681 C C . CYS A 1 90 ? -8.408 2.709 -0.835 1.00 94.06 90 CYS A C 1
ATOM 683 O O . CYS A 1 90 ? -9.539 2.345 -1.180 1.00 94.06 90 CYS A O 1
ATOM 685 N N . TRP A 1 91 ? -7.679 3.568 -1.550 1.00 93.62 91 TRP A N 1
ATOM 686 C CA . TRP A 1 91 ? -8.135 4.143 -2.808 1.00 93.62 91 TRP A CA 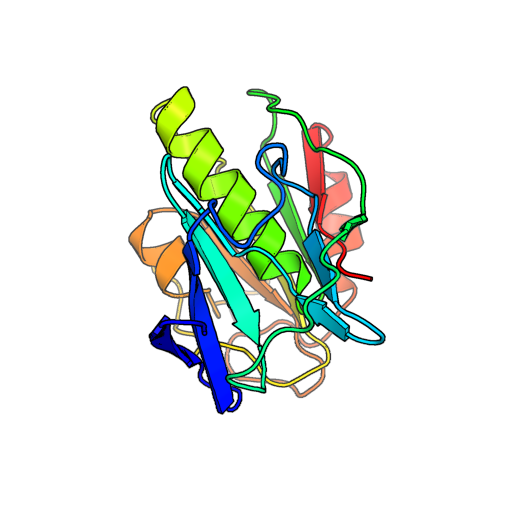1
ATOM 687 C C . TRP A 1 91 ? -8.373 3.066 -3.869 1.00 93.62 91 TRP A C 1
ATOM 689 O O . TRP A 1 91 ? -9.442 3.044 -4.475 1.00 93.62 91 TRP A O 1
ATOM 699 N N . LEU A 1 92 ? -7.446 2.117 -4.041 1.00 93.12 92 LEU A N 1
ATOM 700 C CA . LEU A 1 92 ? -7.583 1.006 -4.989 1.00 93.12 92 LEU A CA 1
ATOM 701 C C . LEU A 1 92 ? -8.797 0.124 -4.696 1.00 93.12 92 LEU A C 1
ATOM 703 O O . LEU A 1 92 ? -9.527 -0.232 -5.622 1.00 93.12 92 LEU A O 1
ATOM 707 N N . PHE A 1 93 ? -9.034 -0.226 -3.429 1.00 91.69 93 PHE A N 1
ATOM 708 C CA . PHE A 1 93 ? -10.202 -1.011 -3.032 1.00 91.69 93 PHE A CA 1
ATOM 709 C C . PHE A 1 93 ? -11.498 -0.318 -3.454 1.00 91.69 93 PHE A C 1
ATOM 711 O O . PHE A 1 93 ? -12.356 -0.947 -4.077 1.00 91.69 93 PHE A O 1
ATOM 718 N N . ARG A 1 94 ? -11.623 0.980 -3.163 1.00 89.62 94 ARG A N 1
ATOM 719 C CA . ARG A 1 94 ? -12.808 1.765 -3.521 1.00 89.62 94 ARG A CA 1
ATOM 720 C C . ARG A 1 94 ? -12.940 1.968 -5.031 1.00 89.62 94 ARG A C 1
ATOM 722 O O . ARG A 1 94 ? -14.025 1.776 -5.571 1.00 89.62 94 ARG A O 1
ATOM 729 N N . TYR A 1 95 ? -11.845 2.275 -5.725 1.00 90.44 95 TYR A N 1
ATOM 730 C CA . TYR A 1 95 ? -11.833 2.437 -7.180 1.00 90.44 95 TYR A CA 1
ATOM 731 C C . TYR A 1 95 ? -12.309 1.159 -7.882 1.00 90.44 95 TYR A C 1
ATOM 733 O O . TYR A 1 95 ? -13.173 1.205 -8.757 1.00 90.44 95 TYR A O 1
ATOM 741 N N . ARG A 1 96 ? -11.814 -0.008 -7.450 1.00 88.94 96 ARG A N 1
ATOM 742 C CA . ARG A 1 96 ? -12.248 -1.307 -7.985 1.00 88.94 96 ARG A CA 1
ATOM 743 C C . ARG A 1 96 ? -13.729 -1.575 -7.729 1.00 88.94 96 ARG A C 1
ATOM 745 O O . ARG A 1 96 ? -14.397 -2.085 -8.622 1.00 88.94 96 ARG A O 1
ATOM 752 N N . GLN A 1 97 ? -14.237 -1.242 -6.542 1.00 88.25 97 GLN A N 1
ATOM 753 C CA . GLN A 1 97 ? -15.661 -1.388 -6.222 1.00 88.25 97 GLN A CA 1
ATOM 754 C C . GLN A 1 97 ? -16.543 -0.492 -7.097 1.00 88.25 97 GLN A C 1
ATOM 756 O O . GLN A 1 97 ? -17.593 -0.933 -7.549 1.00 88.25 97 GLN A O 1
ATOM 761 N N . GLN A 1 98 ? -16.109 0.742 -7.355 1.00 87.81 98 GLN A N 1
ATOM 762 C CA . GLN A 1 98 ? -16.894 1.715 -8.108 1.00 87.81 98 GLN A CA 1
ATOM 763 C C . GLN A 1 98 ? -16.848 1.487 -9.625 1.00 87.81 98 GLN A C 1
ATOM 765 O O . GLN A 1 98 ? -17.870 1.625 -10.292 1.00 87.81 98 GLN A O 1
ATOM 770 N N . PHE A 1 99 ? -15.680 1.156 -10.183 1.00 87.12 99 PHE A N 1
ATOM 771 C CA . PHE A 1 99 ? -15.481 1.101 -11.639 1.00 87.12 99 PHE A CA 1
ATOM 772 C C . PHE A 1 99 ? -15.282 -0.309 -12.198 1.00 87.12 99 PHE A C 1
ATOM 774 O O . PHE A 1 99 ? -15.249 -0.471 -13.417 1.00 87.12 99 PHE A O 1
ATOM 781 N N . GLY A 1 100 ? -15.098 -1.327 -11.350 1.00 85.94 100 GLY A N 1
ATOM 782 C CA . GLY A 1 100 ? -14.828 -2.699 -11.796 1.00 85.94 100 GLY A CA 1
ATOM 783 C C . GLY A 1 100 ? -13.503 -2.860 -12.553 1.00 85.94 100 GLY A C 1
ATOM 784 O O . GLY A 1 100 ? -13.330 -3.827 -13.290 1.00 85.94 100 GLY A O 1
ATOM 785 N N . LYS A 1 101 ? -12.573 -1.908 -12.408 1.00 82.00 101 LYS A N 1
ATOM 786 C CA . LYS A 1 101 ? -11.270 -1.882 -13.089 1.00 82.00 101 LYS A CA 1
ATOM 787 C C . LYS A 1 101 ? -10.150 -1.590 -12.101 1.00 82.00 101 LYS A C 1
ATOM 78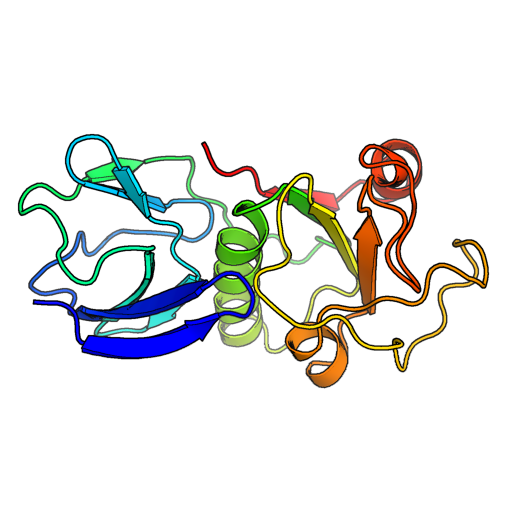9 O O . LYS A 1 101 ? -10.387 -1.065 -11.015 1.00 82.00 101 LYS A O 1
ATOM 794 N N . THR A 1 102 ? -8.921 -1.887 -12.499 1.00 75.25 102 THR A N 1
ATOM 795 C CA . THR A 1 102 ? -7.709 -1.461 -11.797 1.00 75.25 102 THR A CA 1
ATOM 796 C C . THR A 1 102 ? -6.974 -0.387 -12.584 1.00 75.25 102 THR A C 1
ATOM 798 O O . THR A 1 102 ? -6.915 -0.476 -13.812 1.00 75.25 102 THR A O 1
ATOM 801 N N . PRO A 1 103 ? -6.390 0.624 -11.918 1.00 70.56 103 PRO A N 1
ATOM 802 C CA . PRO A 1 103 ? -5.370 1.434 -12.562 1.00 70.56 103 PRO A CA 1
ATOM 803 C C . PRO A 1 103 ? -4.155 0.542 -12.862 1.00 70.56 103 PRO A C 1
ATOM 805 O O . PRO A 1 103 ? -3.895 -0.423 -12.134 1.00 70.56 103 PRO A O 1
ATOM 808 N N . PRO A 1 104 ? -3.405 0.831 -13.930 1.00 75.31 104 PRO A N 1
ATOM 809 C CA . PRO A 1 104 ? -2.504 -0.164 -14.483 1.00 75.31 104 PRO A CA 1
ATOM 810 C C . PRO A 1 104 ? -1.181 -0.283 -13.715 1.00 75.31 104 PRO A C 1
ATOM 812 O O . PRO A 1 104 ? -0.544 -1.333 -13.802 1.00 75.31 104 PRO A O 1
ATOM 815 N N . ARG A 1 105 ? -0.728 0.762 -12.997 1.00 91.44 105 ARG A N 1
ATOM 816 C CA . ARG A 1 105 ? 0.650 0.830 -12.474 1.00 91.44 105 ARG A CA 1
ATOM 817 C C . ARG A 1 105 ? 0.757 1.505 -11.108 1.00 91.44 105 ARG A C 1
ATOM 819 O O . ARG A 1 105 ? 0.155 2.554 -10.883 1.00 91.44 105 ARG A O 1
ATOM 826 N N . VAL A 1 106 ? 1.569 0.925 -10.226 1.00 94.94 106 VAL A N 1
ATOM 827 C CA . VAL A 1 106 ? 1.85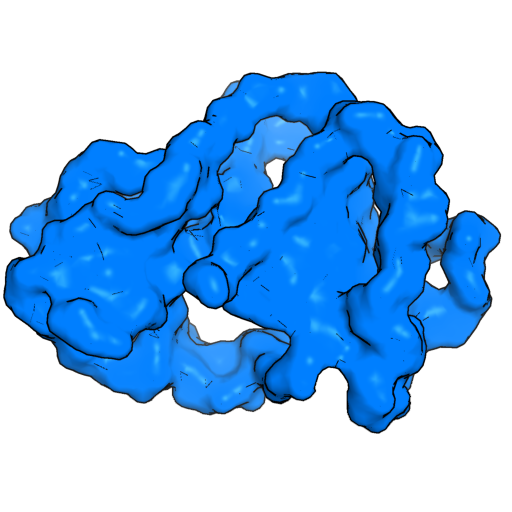8 1.418 -8.873 1.00 94.94 106 VAL A CA 1
ATOM 828 C C . VAL A 1 106 ? 3.370 1.483 -8.643 1.00 94.94 106 VAL A C 1
ATOM 830 O O . VAL A 1 106 ? 4.082 0.504 -8.854 1.00 94.94 106 VAL A O 1
ATOM 833 N N . PHE A 1 107 ? 3.864 2.617 -8.159 1.00 95.31 107 PHE A N 1
ATOM 834 C CA . PHE A 1 107 ? 5.277 2.817 -7.832 1.00 95.31 107 PHE A CA 1
ATOM 835 C C . PHE A 1 107 ? 5.428 3.248 -6.375 1.00 95.31 107 PHE A C 1
ATOM 837 O O . PHE A 1 107 ? 4.987 4.330 -5.995 1.00 95.31 107 PHE A O 1
ATOM 844 N N . CYS A 1 108 ? 6.050 2.418 -5.547 1.00 95.62 108 CYS A N 1
ATOM 845 C CA . CYS A 1 108 ? 6.179 2.685 -4.117 1.00 95.62 108 CYS A CA 1
ATOM 846 C C . CYS A 1 108 ? 7.638 2.911 -3.738 1.00 95.62 108 CYS A C 1
ATOM 848 O O . CYS A 1 108 ? 8.525 2.190 -4.199 1.00 95.62 108 CYS A O 1
ATOM 850 N N . ALA A 1 109 ? 7.888 3.905 -2.899 1.00 95.56 109 ALA A N 1
ATOM 851 C CA . ALA A 1 109 ? 9.178 4.134 -2.268 1.00 95.56 109 ALA A CA 1
ATOM 852 C C . ALA A 1 109 ? 9.055 3.860 -0.769 1.00 95.56 109 ALA A C 1
ATOM 854 O O . ALA A 1 109 ? 8.101 4.301 -0.134 1.00 95.56 109 ALA A O 1
ATOM 855 N N . PHE A 1 110 ? 10.006 3.127 -0.207 1.00 95.06 110 PHE A N 1
ATOM 856 C CA . PHE A 1 110 ? 10.060 2.851 1.223 1.00 95.06 110 PHE A CA 1
ATOM 857 C C . PHE A 1 110 ? 11.446 3.193 1.747 1.00 95.06 110 PHE A C 1
ATOM 859 O O . PHE A 1 110 ? 12.450 2.805 1.153 1.00 95.06 110 PHE A O 1
ATOM 866 N N . GLU A 1 111 ? 11.489 3.904 2.865 1.00 93.00 111 GLU A N 1
ATOM 867 C CA . GLU A 1 111 ? 12.720 4.212 3.600 1.00 93.00 111 GLU A CA 1
ATOM 868 C C . GLU A 1 111 ? 12.875 3.332 4.849 1.00 93.00 111 GLU A C 1
ATOM 870 O O . GLU A 1 111 ? 13.972 3.184 5.382 1.00 93.00 111 GLU A O 1
ATOM 875 N N . GLN A 1 112 ? 11.776 2.716 5.287 1.00 90.38 112 GLN A N 1
ATOM 876 C CA . GLN A 1 112 ? 11.691 1.820 6.437 1.00 90.38 112 GLN A CA 1
ATOM 877 C C . GLN A 1 112 ? 11.355 0.382 6.017 1.00 90.38 112 GLN A C 1
ATOM 879 O O . GLN A 1 112 ? 11.056 0.113 4.853 1.00 90.38 112 GLN A O 1
ATOM 884 N N . SER A 1 113 ? 11.352 -0.538 6.989 1.00 93.62 113 SER A N 1
ATOM 885 C CA . SER A 1 113 ? 10.957 -1.937 6.793 1.00 93.62 113 SER A CA 1
ATOM 886 C C . SER A 1 113 ? 9.644 -2.071 6.019 1.00 93.62 113 SER A C 1
ATOM 888 O O . SER A 1 113 ? 8.655 -1.398 6.312 1.00 93.62 113 SER A O 1
ATOM 890 N N . LEU A 1 114 ? 9.627 -2.985 5.047 1.00 96.56 114 LEU A N 1
ATOM 891 C CA . LEU A 1 114 ? 8.441 -3.241 4.238 1.00 96.56 114 LEU A CA 1
ATOM 892 C C . LEU A 1 114 ? 7.334 -3.898 5.086 1.00 96.56 114 LEU A C 1
ATOM 894 O O . LEU A 1 114 ? 7.602 -4.888 5.772 1.00 96.56 114 LEU A O 1
ATOM 898 N N . PRO A 1 115 ? 6.070 -3.446 4.975 1.00 96.12 115 PRO A N 1
ATOM 899 C CA . PRO A 1 115 ? 4.946 -4.053 5.695 1.00 96.12 115 PRO A CA 1
ATOM 900 C C . PRO A 1 115 ? 4.531 -5.427 5.141 1.00 96.12 115 PRO A C 1
ATOM 902 O O . PRO A 1 115 ? 3.615 -6.072 5.647 1.00 96.12 115 PRO A O 1
ATOM 905 N N . PHE A 1 116 ? 5.198 -5.902 4.095 1.00 95.94 116 PHE A N 1
ATOM 906 C CA . PHE A 1 116 ? 4.957 -7.173 3.427 1.00 95.94 116 PHE A CA 1
ATOM 907 C C . PHE A 1 116 ? 6.291 -7.766 2.967 1.00 95.94 116 PHE A C 1
ATOM 909 O O . PHE A 1 116 ? 7.311 -7.081 2.904 1.00 95.94 116 PHE A O 1
ATOM 916 N N . ARG A 1 117 ? 6.281 -9.047 2.597 1.00 96.19 117 ARG A N 1
ATOM 917 C CA . ARG A 1 117 ? 7.430 -9.673 1.937 1.00 96.19 117 ARG A CA 1
ATOM 918 C C . ARG A 1 117 ? 7.315 -9.434 0.430 1.00 96.19 117 ARG A C 1
ATOM 920 O O . ARG A 1 117 ? 6.337 -9.905 -0.148 1.00 96.19 117 ARG A O 1
ATOM 927 N N . PRO A 1 118 ? 8.235 -8.687 -0.206 1.00 96.69 118 PRO A N 1
ATOM 928 C CA . PRO A 1 118 ? 8.189 -8.493 -1.649 1.00 96.69 118 PRO A CA 1
ATOM 929 C C . PRO A 1 118 ? 8.398 -9.828 -2.369 1.00 96.69 118 PRO A C 1
ATOM 931 O O . PRO A 1 118 ? 9.061 -10.728 -1.848 1.00 96.69 118 PRO A O 1
ATOM 934 N N . GLN A 1 119 ? 7.849 -9.943 -3.576 1.00 96.25 119 GLN A N 1
ATOM 935 C CA . GLN A 1 119 ? 8.027 -11.115 -4.435 1.00 96.25 119 GLN A CA 1
ATOM 936 C C . GLN A 1 119 ? 8.439 -10.699 -5.851 1.00 96.25 119 GLN A C 1
ATOM 938 O O . GLN A 1 119 ? 8.149 -9.568 -6.251 1.00 96.25 119 GLN A O 1
ATOM 943 N N . PRO A 1 120 ? 9.081 -11.587 -6.630 1.00 96.75 120 PRO A N 1
ATOM 944 C CA . PRO A 1 120 ? 9.273 -11.360 -8.057 1.00 96.75 120 PRO A CA 1
ATOM 945 C C . PRO A 1 120 ? 7.925 -11.160 -8.764 1.00 96.75 120 PRO A C 1
ATOM 947 O O . PRO A 1 120 ? 7.015 -11.975 -8.615 1.00 96.75 120 PRO A O 1
ATOM 950 N N . SER A 1 121 ? 7.797 -10.073 -9.521 1.00 95.19 121 SER A N 1
ATOM 951 C CA . SER A 1 121 ? 6.584 -9.731 -10.264 1.00 95.19 121 SER A CA 1
ATOM 952 C C . SER A 1 121 ? 6.326 -10.722 -11.394 1.00 95.19 121 SER A C 1
ATOM 954 O O . SER A 1 121 ? 7.246 -11.109 -12.117 1.00 95.19 121 SER A O 1
ATOM 956 N N . LYS A 1 122 ? 5.052 -11.057 -11.610 1.00 93.25 122 LYS A N 1
ATOM 957 C CA . LYS A 1 122 ? 4.596 -11.845 -12.769 1.00 93.25 122 LYS A CA 1
ATOM 958 C C . LYS A 1 122 ? 4.538 -11.018 -14.064 1.00 93.25 122 LYS A C 1
ATOM 960 O O . LYS A 1 122 ? 4.314 -11.577 -15.136 1.00 93.25 122 LYS A O 1
ATOM 965 N N . PHE A 1 123 ? 4.732 -9.698 -13.979 1.00 91.56 123 PHE A N 1
ATOM 966 C CA . PHE A 1 123 ? 4.594 -8.761 -15.096 1.00 91.56 123 PHE A CA 1
ATOM 967 C C . PHE A 1 123 ? 5.928 -8.131 -15.488 1.00 91.56 123 PHE A C 1
ATOM 969 O O . PHE A 1 123 ? 6.673 -7.630 -14.642 1.00 91.56 123 PHE A O 1
ATOM 976 N N . LEU A 1 124 ? 6.191 -8.078 -16.793 1.00 85.19 124 LEU A N 1
ATOM 977 C CA . LEU A 1 124 ? 7.354 -7.397 -17.357 1.00 85.19 124 LEU A CA 1
ATOM 978 C C . LEU A 1 124 ? 7.070 -5.901 -17.555 1.00 85.19 124 LEU A C 1
ATOM 980 O O . LEU A 1 124 ? 5.995 -5.518 -18.012 1.00 85.19 124 LEU A O 1
ATOM 984 N N . THR A 1 125 ? 8.059 -5.061 -17.249 1.00 85.69 125 THR A N 1
ATOM 985 C CA . THR A 1 125 ? 8.034 -3.602 -17.468 1.00 85.69 125 THR A CA 1
ATOM 986 C C . THR A 1 125 ? 9.272 -3.193 -18.259 1.00 85.69 125 THR A C 1
ATOM 988 O O . THR A 1 125 ? 10.323 -3.000 -17.645 1.00 85.69 125 THR A O 1
ATOM 991 N N . PRO A 1 126 ? 9.185 -3.098 -19.598 1.00 83.69 126 PRO A N 1
ATOM 992 C CA . PRO A 1 126 ? 10.327 -2.775 -20.458 1.00 83.69 126 PRO A CA 1
ATOM 993 C C . PRO A 1 126 ? 11.001 -1.439 -20.127 1.00 83.69 126 PRO A C 1
ATOM 995 O O . PRO A 1 126 ? 12.180 -1.251 -20.405 1.00 83.69 126 PRO A O 1
ATOM 998 N N . GLU A 1 127 ? 10.255 -0.510 -19.536 1.00 83.75 127 GLU A N 1
ATOM 999 C CA . GLU A 1 127 ? 10.721 0.819 -19.147 1.00 83.75 127 GLU A CA 1
ATOM 1000 C C . GLU A 1 127 ? 11.608 0.839 -17.889 1.00 83.75 127 GLU A C 1
ATOM 1002 O O . GLU A 1 127 ? 12.120 1.897 -17.526 1.00 83.75 127 GLU A O 1
ATOM 1007 N N . LEU A 1 128 ? 11.790 -0.302 -17.216 1.00 87.81 128 LEU A N 1
ATOM 1008 C CA . LEU A 1 128 ? 12.597 -0.416 -16.003 1.00 87.81 128 LEU A CA 1
ATOM 1009 C C . LEU A 1 128 ? 13.787 -1.359 -16.181 1.00 87.81 128 LEU A C 1
ATOM 1011 O O . LEU A 1 128 ? 13.727 -2.285 -16.994 1.00 87.81 128 LEU A O 1
ATOM 1015 N N . PRO A 1 129 ? 14.861 -1.176 -15.388 1.00 90.38 129 PRO A N 1
ATOM 1016 C CA . PRO A 1 129 ? 15.981 -2.102 -15.400 1.00 90.38 129 PRO A CA 1
ATOM 1017 C C . PRO A 1 129 ? 15.522 -3.548 -15.124 1.00 90.38 129 PRO A C 1
ATOM 1019 O O . PRO A 1 129 ? 14.697 -3.756 -14.233 1.00 90.38 129 PRO A O 1
ATOM 1022 N N . PRO A 1 130 ? 16.085 -4.568 -15.805 1.00 90.31 130 PRO A N 1
ATOM 1023 C CA . PRO A 1 130 ? 15.630 -5.960 -15.684 1.00 90.31 130 PRO A CA 1
ATOM 1024 C C . PRO A 1 130 ? 15.727 -6.566 -14.280 1.00 90.31 130 PRO A C 1
ATOM 1026 O O . PRO A 1 130 ? 15.066 -7.558 -13.997 1.00 90.31 130 PRO A O 1
ATOM 1029 N N . HIS A 1 131 ? 16.564 -5.998 -13.408 1.00 91.62 131 HIS A N 1
ATOM 1030 C CA . HIS A 1 131 ? 16.700 -6.439 -12.022 1.00 91.62 131 HIS A CA 1
ATOM 1031 C C . HIS A 1 131 ? 15.623 -5.849 -11.099 1.00 91.62 131 HIS A C 1
ATOM 1033 O O . HIS A 1 131 ? 15.475 -6.327 -9.980 1.00 91.62 131 HIS A O 1
ATOM 1039 N N . VAL A 1 132 ? 14.857 -4.844 -11.543 1.00 95.31 132 VAL A N 1
ATOM 1040 C CA . VAL A 1 132 ? 13.815 -4.181 -10.744 1.00 95.31 132 VAL A CA 1
ATOM 1041 C C . VAL A 1 132 ? 12.491 -4.922 -10.929 1.00 95.31 132 VAL A C 1
ATOM 1043 O O . VAL A 1 132 ? 11.613 -4.518 -11.695 1.00 95.31 132 VAL A O 1
ATOM 1046 N N . ILE A 1 133 ? 12.379 -6.057 -10.244 1.00 96.25 133 ILE A N 1
ATOM 1047 C CA . ILE A 1 133 ? 11.254 -6.996 -10.355 1.00 96.25 133 ILE A CA 1
ATOM 1048 C C . ILE A 1 133 ? 10.502 -7.212 -9.041 1.00 96.25 133 ILE A C 1
ATOM 1050 O O . ILE A 1 133 ? 9.550 -7.984 -9.024 1.00 96.25 133 ILE A O 1
ATOM 1054 N N . ALA A 1 134 ? 10.891 -6.563 -7.944 1.00 96.81 134 ALA A N 1
ATOM 1055 C CA . ALA A 1 134 ? 10.168 -6.654 -6.683 1.00 96.81 134 ALA A CA 1
ATOM 1056 C C . ALA A 1 134 ? 8.790 -5.991 -6.809 1.00 96.81 134 ALA A C 1
ATOM 1058 O O . ALA A 1 134 ? 8.671 -4.821 -7.190 1.00 96.81 134 ALA A O 1
ATOM 1059 N N . ALA A 1 135 ? 7.759 -6.749 -6.451 1.00 97.00 135 ALA A N 1
ATOM 1060 C CA . ALA A 1 135 ? 6.366 -6.337 -6.459 1.00 97.00 135 ALA A CA 1
ATOM 1061 C C . ALA A 1 135 ? 5.720 -6.494 -5.081 1.00 97.00 135 ALA A C 1
ATOM 1063 O O . ALA A 1 135 ? 6.160 -7.281 -4.235 1.00 97.00 135 AL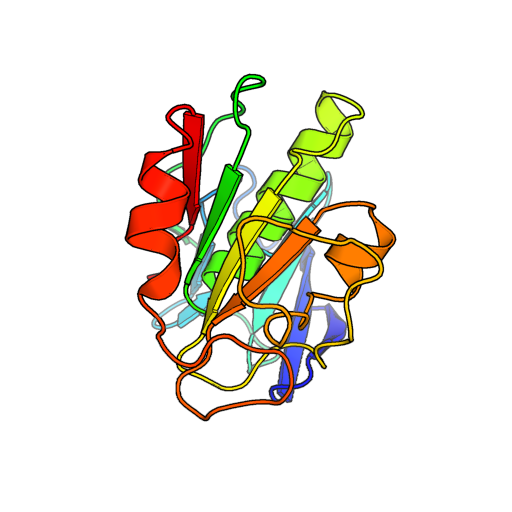A A O 1
ATOM 1064 N N . ILE A 1 136 ? 4.632 -5.748 -4.888 1.00 96.69 136 ILE A N 1
ATOM 1065 C CA . ILE A 1 136 ? 3.728 -5.901 -3.749 1.00 96.69 136 ILE A CA 1
ATOM 1066 C C . ILE A 1 136 ? 2.820 -7.103 -4.047 1.00 96.69 136 ILE A C 1
ATOM 1068 O O . ILE A 1 136 ? 2.047 -7.021 -5.007 1.00 96.69 136 ILE A O 1
ATOM 1072 N N . PRO A 1 137 ? 2.857 -8.194 -3.253 1.00 95.75 137 PRO A N 1
ATOM 1073 C CA . PRO A 1 137 ? 2.156 -9.435 -3.597 1.00 95.75 137 PRO A CA 1
ATOM 1074 C C . PRO A 1 137 ? 0.665 -9.253 -3.888 1.00 95.75 137 PRO A C 1
ATOM 1076 O O . PRO A 1 137 ? 0.175 -9.707 -4.917 1.00 95.75 137 PRO A O 1
ATOM 1079 N N . LEU A 1 138 ? -0.033 -8.491 -3.038 1.00 94.00 138 LEU A N 1
ATOM 1080 C CA . LEU A 1 138 ? -1.463 -8.217 -3.193 1.00 94.00 138 LEU A CA 1
ATOM 1081 C C . LEU A 1 138 ? -1.792 -7.518 -4.522 1.00 94.00 138 LEU A C 1
ATOM 1083 O O . LEU A 1 138 ? -2.811 -7.812 -5.139 1.00 94.00 138 LEU A O 1
ATOM 1087 N N . LEU A 1 139 ? -0.937 -6.591 -4.963 1.00 95.31 139 LEU A N 1
ATOM 1088 C CA . LEU A 1 139 ? -1.137 -5.866 -6.218 1.00 95.31 139 LEU A CA 1
ATOM 1089 C C . LEU A 1 139 ? -0.870 -6.768 -7.422 1.00 95.31 139 LEU A C 1
ATOM 1091 O O . LEU A 1 139 ? -1.645 -6.752 -8.376 1.00 95.31 139 LEU A O 1
ATOM 1095 N N . ASP A 1 140 ? 0.180 -7.584 -7.349 1.00 94.25 140 ASP A N 1
ATOM 1096 C CA . ASP A 1 140 ? 0.538 -8.541 -8.397 1.00 94.25 140 ASP A CA 1
ATOM 1097 C C . ASP A 1 140 ? -0.587 -9.581 -8.591 1.00 94.25 140 ASP A C 1
ATOM 1099 O O . ASP A 1 140 ? -1.007 -9.842 -9.718 1.00 94.25 140 ASP A O 1
ATOM 1103 N N . ASP A 1 141 ? -1.178 -10.087 -7.502 1.00 93.06 141 ASP A N 1
ATOM 1104 C CA . ASP A 1 141 ? -2.335 -10.997 -7.549 1.00 93.06 141 ASP A CA 1
ATOM 1105 C C . ASP A 1 141 ? -3.607 -10.338 -8.102 1.00 93.06 141 ASP A C 1
ATOM 1107 O O . ASP A 1 141 ? -4.470 -11.003 -8.676 1.00 93.06 141 ASP A O 1
ATOM 1111 N N . TRP A 1 142 ? -3.728 -9.017 -7.977 1.00 92.50 142 TRP A N 1
ATOM 1112 C CA . TRP A 1 142 ? -4.821 -8.243 -8.567 1.00 92.50 142 TRP A CA 1
ATOM 1113 C C . TRP A 1 142 ? -4.592 -7.851 -10.026 1.00 92.50 142 TRP A C 1
ATOM 1115 O O . TRP A 1 142 ? -5.454 -7.177 -10.603 1.00 92.50 142 TRP A O 1
ATOM 1125 N N . GLY A 1 143 ? -3.461 -8.242 -10.614 1.00 91.75 143 GLY A N 1
ATOM 1126 C CA . GLY A 1 143 ? -3.082 -7.868 -11.972 1.00 91.75 143 GLY A CA 1
ATOM 1127 C C . GLY A 1 143 ? -2.606 -6.421 -12.105 1.00 91.75 143 GLY A C 1
ATOM 1128 O O . GLY A 1 143 ? -2.703 -5.845 -13.186 1.00 91.75 143 GLY A O 1
ATOM 1129 N N . ILE A 1 144 ? -2.144 -5.808 -11.013 1.00 93.00 144 ILE A N 1
ATOM 1130 C CA . ILE A 1 144 ? -1.610 -4.444 -10.993 1.00 93.00 144 ILE A CA 1
ATOM 1131 C C . ILE A 1 144 ? -0.089 -4.518 -11.001 1.00 93.00 144 ILE A C 1
ATOM 1133 O O . ILE A 1 144 ? 0.534 -5.050 -10.079 1.00 93.00 144 ILE A O 1
ATOM 1137 N N . VAL A 1 145 ? 0.521 -3.918 -12.021 1.00 93.69 145 VAL A N 1
ATOM 1138 C CA . VAL A 1 145 ? 1.977 -3.830 -12.114 1.00 93.69 145 VAL A CA 1
ATOM 1139 C C . VAL A 1 145 ? 2.483 -2.926 -10.994 1.00 93.69 145 VAL A C 1
ATOM 1141 O O . VAL A 1 145 ? 2.136 -1.746 -10.951 1.00 93.69 145 VAL A O 1
ATOM 1144 N N . SER A 1 146 ? 3.308 -3.462 -10.092 1.00 95.62 146 SER A N 1
ATOM 1145 C CA . SER A 1 146 ? 3.879 -2.696 -8.981 1.00 95.62 146 SER A CA 1
ATOM 1146 C C . SER A 1 146 ? 5.398 -2.789 -8.912 1.00 95.62 146 SER A C 1
ATOM 1148 O O . SER A 1 146 ? 5.977 -3.819 -9.264 1.00 95.62 146 SER A O 1
ATOM 1150 N N . ARG A 1 147 ? 6.051 -1.699 -8.495 1.00 95.81 147 ARG A N 1
ATOM 1151 C CA . ARG A 1 147 ? 7.513 -1.608 -8.371 1.00 95.81 147 ARG A CA 1
ATOM 1152 C C . ARG A 1 147 ? 7.905 -0.893 -7.092 1.00 95.81 147 ARG A C 1
ATOM 1154 O O . ARG A 1 147 ? 7.235 0.052 -6.676 1.00 95.81 147 ARG A O 1
ATOM 1161 N N . ILE A 1 148 ? 8.980 -1.376 -6.478 1.00 96.69 148 ILE A N 1
ATOM 1162 C CA . ILE A 1 148 ? 9.410 -0.966 -5.143 1.00 96.69 148 ILE A CA 1
ATOM 1163 C C . ILE A 1 148 ? 10.813 -0.372 -5.218 1.00 96.69 148 ILE A C 1
ATOM 1165 O O . ILE A 1 148 ? 11.717 -0.972 -5.796 1.00 96.69 148 ILE A O 1
ATOM 1169 N N . ALA A 1 149 ? 10.976 0.816 -4.643 1.00 96.12 149 ALA A N 1
ATOM 1170 C CA . ALA A 1 149 ? 12.265 1.441 -4.406 1.00 96.12 149 ALA A CA 1
ATOM 1171 C C . ALA A 1 149 ? 12.577 1.368 -2.913 1.00 96.12 149 ALA A C 1
ATOM 1173 O O . ALA A 1 149 ? 11.706 1.662 -2.090 1.00 96.12 149 ALA A O 1
ATOM 1174 N N . HIS A 1 150 ? 13.795 0.957 -2.570 1.00 95.94 150 HIS A N 1
ATOM 1175 C CA . HIS A 1 150 ? 14.232 0.810 -1.188 1.00 95.94 150 HIS A CA 1
ATOM 1176 C C . HIS A 1 150 ? 15.753 1.026 -1.071 1.00 95.94 150 HIS A C 1
ATOM 1178 O O . HIS A 1 150 ? 16.510 0.319 -1.738 1.00 95.94 150 HIS A O 1
ATOM 1184 N N . PRO A 1 151 ? 16.235 1.923 -0.189 1.00 94.38 151 PRO A N 1
ATOM 1185 C CA . PRO A 1 151 ? 17.644 2.328 -0.145 1.00 94.38 151 PRO A CA 1
ATOM 1186 C C . PRO A 1 151 ? 18.591 1.234 0.364 1.00 94.38 151 PRO A C 1
ATOM 1188 O O . PRO A 1 151 ? 19.778 1.249 0.064 1.00 94.38 151 PRO A O 1
ATOM 1191 N N . ALA A 1 152 ? 18.077 0.261 1.120 1.00 93.06 152 ALA A N 1
ATOM 1192 C CA . ALA A 1 152 ? 18.870 -0.862 1.629 1.00 93.06 152 ALA A CA 1
ATOM 1193 C C . ALA A 1 152 ? 19.251 -1.927 0.574 1.00 93.06 152 ALA A C 1
ATOM 1195 O O . ALA A 1 152 ? 19.768 -2.975 0.954 1.00 93.06 152 ALA A O 1
ATOM 1196 N N . GLY A 1 153 ? 18.964 -1.711 -0.716 1.00 88.06 153 GLY A N 1
ATOM 1197 C CA . GLY A 1 153 ? 19.362 -2.635 -1.786 1.00 88.06 153 GLY A CA 1
ATOM 1198 C C . GLY A 1 153 ? 18.709 -4.016 -1.696 1.00 88.06 153 GLY A C 1
ATOM 1199 O O . GLY A 1 153 ? 19.363 -5.042 -1.882 1.00 88.06 153 GLY A O 1
ATOM 1200 N N . LEU A 1 154 ? 17.420 -4.060 -1.341 1.00 94.50 154 LEU A N 1
ATOM 1201 C CA . LEU A 1 154 ? 16.684 -5.321 -1.225 1.00 94.50 154 LEU A CA 1
ATOM 1202 C C . LEU A 1 154 ? 16.572 -6.017 -2.596 1.00 94.50 154 LEU A C 1
ATOM 1204 O O . LEU A 1 154 ? 16.382 -5.336 -3.606 1.00 94.50 154 LEU A O 1
ATOM 1208 N N . PRO A 1 155 ? 16.619 -7.363 -2.659 1.00 95.12 155 PRO A N 1
ATOM 1209 C CA . PRO A 1 155 ? 16.537 -8.087 -3.923 1.00 95.12 155 PRO A CA 1
ATOM 1210 C C . PRO A 1 155 ? 15.308 -7.698 -4.747 1.00 95.12 155 PRO A C 1
ATOM 1212 O O . PRO A 1 155 ? 14.176 -7.742 -4.266 1.00 95.12 155 PRO A O 1
ATOM 1215 N N . GLY A 1 156 ? 15.536 -7.339 -6.008 1.00 95.56 156 GLY A N 1
ATOM 1216 C CA . GLY A 1 156 ? 14.473 -6.954 -6.930 1.00 95.56 156 GLY A CA 1
ATOM 1217 C C . GLY A 1 156 ? 13.996 -5.502 -6.799 1.00 95.56 156 GLY A C 1
ATOM 1218 O O . GLY A 1 156 ? 13.231 -5.054 -7.652 1.00 95.56 156 GLY A O 1
ATOM 1219 N N . CYS A 1 157 ? 14.387 -4.767 -5.758 1.00 96.12 157 CYS A N 1
ATOM 1220 C CA . CYS A 1 157 ? 14.010 -3.365 -5.591 1.00 96.12 157 CYS A CA 1
ATOM 1221 C C . CYS A 1 157 ? 14.914 -2.442 -6.416 1.00 96.12 157 CYS A C 1
ATOM 1223 O O . CYS A 1 157 ? 16.006 -2.814 -6.835 1.00 96.12 157 CYS A O 1
ATOM 1225 N N . HIS A 1 158 ? 14.449 -1.215 -6.634 1.00 95.62 158 HIS A N 1
ATOM 1226 C CA . HIS A 1 158 ? 15.294 -0.127 -7.109 1.00 95.62 158 HIS A CA 1
ATOM 1227 C C . HIS A 1 158 ? 16.013 0.535 -5.921 1.00 95.62 158 HIS A C 1
ATOM 1229 O O . HIS A 1 158 ? 15.371 0.865 -4.926 1.00 95.62 158 HIS A O 1
ATOM 1235 N N . ASP A 1 159 ? 17.313 0.802 -6.031 1.00 92.56 159 ASP A N 1
ATOM 1236 C CA . ASP A 1 159 ? 18.110 1.295 -4.892 1.00 92.56 159 ASP A CA 1
ATOM 1237 C C . ASP A 1 159 ? 17.863 2.774 -4.553 1.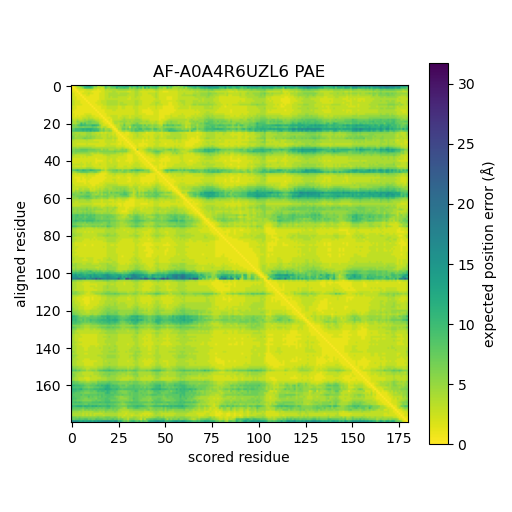00 92.56 159 ASP A C 1
ATOM 1239 O O . ASP A 1 159 ? 18.113 3.224 -3.442 1.00 92.56 159 ASP A O 1
ATOM 1243 N N . GLN A 1 160 ? 17.374 3.557 -5.515 1.00 89.25 160 GLN A N 1
ATOM 1244 C CA . GLN A 1 160 ? 17.092 4.987 -5.335 1.00 89.25 160 GLN A CA 1
ATOM 1245 C C . GLN A 1 160 ? 15.621 5.243 -4.946 1.00 89.25 160 GLN A C 1
ATOM 1247 O O . GLN A 1 160 ? 14.745 4.995 -5.778 1.00 89.25 160 GLN A O 1
ATOM 1252 N N . PRO A 1 161 ? 15.313 5.801 -3.757 1.00 81.94 161 PRO A N 1
ATOM 1253 C CA . PRO A 1 161 ? 13.937 6.116 -3.338 1.00 81.94 161 PRO A CA 1
ATOM 1254 C C . PRO A 1 161 ? 13.207 7.113 -4.251 1.00 81.94 161 PRO A C 1
ATOM 1256 O O . PRO A 1 161 ? 11.988 7.067 -4.394 1.00 81.94 161 PRO A O 1
ATOM 1259 N N . ASN A 1 162 ? 13.948 8.001 -4.919 1.00 85.19 162 ASN A N 1
ATOM 1260 C CA . ASN A 1 162 ? 13.412 8.998 -5.849 1.00 85.19 162 ASN A CA 1
ATOM 1261 C C . ASN A 1 162 ? 13.308 8.504 -7.306 1.00 85.19 162 ASN A C 1
ATOM 1263 O O . ASN A 1 162 ? 12.940 9.289 -8.182 1.00 85.19 162 ASN A O 1
ATOM 1267 N N . ALA A 1 163 ? 13.591 7.225 -7.579 1.00 85.06 163 ALA A N 1
ATOM 1268 C CA . ALA A 1 163 ? 13.643 6.664 -8.935 1.00 85.06 163 ALA A CA 1
ATOM 1269 C C . ALA A 1 163 ? 12.375 6.889 -9.762 1.00 85.06 163 ALA A C 1
ATOM 1271 O O . ALA A 1 163 ? 12.412 6.949 -10.990 1.00 85.06 163 ALA A O 1
ATOM 1272 N N . TRP A 1 164 ? 11.236 7.030 -9.089 1.00 88.62 164 TRP A N 1
ATOM 1273 C CA . TRP A 1 164 ? 9.944 7.163 -9.742 1.00 88.62 164 TRP A CA 1
ATOM 1274 C C . TRP A 1 164 ? 9.691 8.551 -10.311 1.00 88.62 164 TRP A C 1
ATOM 1276 O O . TRP A 1 164 ? 8.803 8.675 -11.142 1.00 88.62 164 TRP A O 1
ATOM 1286 N N . GLN A 1 165 ? 10.451 9.585 -9.938 1.00 84.88 165 GLN A N 1
ATOM 1287 C CA . GLN A 1 165 ? 10.171 10.961 -10.368 1.00 84.88 165 GLN A CA 1
ATOM 1288 C C . GLN A 1 165 ? 10.153 11.107 -11.896 1.00 84.88 165 GLN A C 1
ATOM 1290 O O . GLN A 1 165 ? 9.154 11.558 -12.460 1.00 84.88 165 GLN A O 1
ATOM 1295 N N . SER A 1 166 ? 11.217 10.665 -12.572 1.00 82.94 166 SER A N 1
ATOM 1296 C CA . SER A 1 166 ? 11.323 10.742 -14.036 1.00 82.94 166 SER A CA 1
ATOM 1297 C C . SER A 1 166 ? 10.301 9.851 -14.739 1.00 82.94 166 SER A C 1
ATOM 1299 O O . SER A 1 166 ? 9.761 10.227 -15.775 1.00 82.94 166 SER A O 1
ATOM 1301 N N . LEU A 1 167 ? 9.994 8.686 -14.162 1.00 85.00 167 LEU A N 1
ATOM 1302 C CA . LEU A 1 167 ? 9.015 7.763 -14.729 1.00 85.00 167 LEU A CA 1
ATOM 1303 C C . LEU A 1 167 ? 7.589 8.309 -14.596 1.00 85.00 167 LEU A C 1
ATOM 1305 O O . LEU A 1 167 ? 6.836 8.312 -15.562 1.00 85.00 167 LEU A O 1
ATOM 1309 N N . LEU A 1 168 ? 7.232 8.825 -13.419 1.00 86.06 168 LEU A N 1
ATOM 1310 C CA . LEU A 1 168 ? 5.932 9.427 -13.126 1.00 86.06 168 LEU A CA 1
ATOM 1311 C C . LEU A 1 168 ? 5.677 10.692 -13.951 1.00 86.06 168 LEU A C 1
ATOM 1313 O O . LEU A 1 168 ? 4.521 10.996 -14.235 1.00 86.06 168 LEU A O 1
ATOM 1317 N N . ALA A 1 169 ? 6.721 11.403 -14.386 1.00 86.00 169 ALA A N 1
ATOM 1318 C CA . ALA A 1 169 ? 6.580 12.534 -15.302 1.00 86.00 169 ALA A CA 1
ATOM 1319 C C . ALA A 1 169 ? 5.965 12.135 -16.659 1.00 86.00 169 ALA A C 1
ATOM 1321 O O . ALA A 1 169 ? 5.282 12.951 -17.275 1.00 86.00 169 ALA A O 1
ATOM 1322 N N . ALA A 1 170 ? 6.129 10.879 -17.095 1.00 85.06 170 ALA A N 1
ATOM 1323 C CA . ALA A 1 170 ? 5.493 10.352 -18.306 1.00 85.06 170 ALA A CA 1
ATOM 1324 C C . ALA A 1 170 ? 3.986 10.059 -18.134 1.00 85.06 170 ALA A C 1
ATOM 1326 O O . ALA A 1 170 ? 3.295 9.780 -19.114 1.00 85.06 170 ALA A O 1
ATOM 1327 N N . TYR A 1 171 ? 3.464 10.136 -16.904 1.00 84.94 171 TYR A N 1
ATOM 1328 C CA . TYR A 1 171 ? 2.075 9.839 -16.557 1.00 84.94 171 TYR A CA 1
ATOM 1329 C C . TYR A 1 171 ? 1.382 11.111 -16.032 1.00 84.94 171 TYR A C 1
ATOM 1331 O O . TYR A 1 171 ? 1.471 11.428 -14.841 1.00 84.94 171 TYR A O 1
ATOM 1339 N N . PRO A 1 172 ? 0.709 11.893 -16.900 1.00 77.31 172 PRO A N 1
ATOM 1340 C CA . PRO A 1 172 ? 0.112 13.169 -16.502 1.00 77.31 172 PRO A CA 1
ATOM 1341 C C . PRO A 1 172 ? -1.057 12.999 -15.519 1.00 77.31 172 PRO A C 1
ATOM 1343 O O . PRO A 1 172 ? -1.195 13.808 -14.606 1.00 77.31 172 PRO A O 1
ATOM 1346 N N . ALA A 1 173 ? -1.844 11.929 -15.656 1.00 84.25 173 ALA A N 1
ATOM 1347 C CA . ALA A 1 173 ? -2.936 11.583 -14.750 1.00 84.25 173 ALA A CA 1
ATOM 1348 C C . ALA A 1 173 ? -2.444 10.603 -13.674 1.00 84.25 173 ALA A C 1
ATOM 1350 O O . ALA A 1 173 ? -2.493 9.381 -13.840 1.00 84.25 173 ALA A O 1
ATOM 1351 N N . ARG A 1 174 ? -1.933 11.149 -12.567 1.00 87.81 174 ARG A N 1
ATOM 1352 C CA . ARG A 1 174 ? -1.351 10.361 -11.475 1.00 87.81 174 ARG A CA 1
ATOM 1353 C C . ARG A 1 174 ? -1.752 10.874 -10.103 1.00 87.81 174 ARG A C 1
ATOM 1355 O O . ARG A 1 174 ? -1.903 12.077 -9.908 1.00 87.81 174 ARG A O 1
ATOM 1362 N N . TYR A 1 175 ? -1.806 9.959 -9.141 1.00 88.44 175 TYR A N 1
ATOM 1363 C CA . TYR A 1 175 ? -1.864 10.303 -7.722 1.00 88.44 175 TYR A CA 1
ATOM 1364 C C . TYR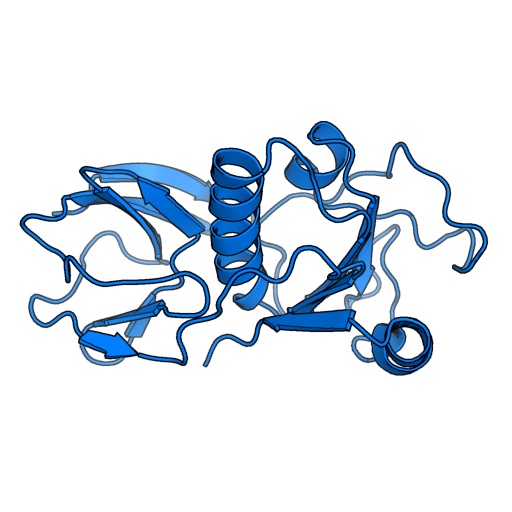 A 1 175 ? -0.570 9.919 -7.013 1.00 88.44 175 TYR A C 1
ATOM 1366 O O . TYR A 1 175 ? 0.078 8.919 -7.339 1.00 88.44 175 TYR A O 1
ATOM 1374 N N . HIS A 1 176 ? -0.211 10.726 -6.023 1.00 89.62 176 HIS A N 1
ATOM 1375 C CA . HIS A 1 176 ? 0.876 10.446 -5.104 1.00 89.62 176 HIS A CA 1
ATOM 1376 C C . HIS A 1 176 ? 0.324 10.470 -3.680 1.00 89.62 176 HIS A C 1
ATOM 1378 O O . HIS A 1 176 ? -0.156 11.501 -3.216 1.00 89.62 176 HIS A O 1
ATOM 1384 N N . PHE A 1 177 ? 0.350 9.317 -3.021 1.00 90.19 177 PHE A N 1
ATOM 1385 C CA . PHE A 1 177 ? -0.134 9.145 -1.661 1.00 90.19 177 PHE A CA 1
ATOM 1386 C C . PHE A 1 177 ? 1.015 9.390 -0.702 1.00 90.19 177 PHE A C 1
ATOM 1388 O O . PHE A 1 177 ? 1.978 8.622 -0.693 1.00 90.19 177 PHE A O 1
ATOM 1395 N N . ARG A 1 178 ? 0.869 10.442 0.100 1.00 86.25 178 ARG A N 1
ATOM 1396 C CA . ARG A 1 178 ? 1.743 10.726 1.231 1.00 86.25 178 ARG A CA 1
ATOM 1397 C C . ARG A 1 178 ? 1.019 10.441 2.521 1.00 86.25 178 ARG A C 1
ATOM 1399 O O . ARG A 1 178 ? -0.188 10.667 2.616 1.00 86.25 178 ARG A O 1
ATOM 1406 N N . PHE A 1 179 ? 1.763 9.951 3.493 1.00 82.50 179 PHE A N 1
ATOM 1407 C CA . PHE A 1 179 ? 1.263 9.775 4.840 1.00 82.50 179 PHE A CA 1
ATOM 1408 C C . PHE A 1 179 ? 2.091 10.613 5.803 1.00 82.50 179 PHE A C 1
ATOM 1410 O O . PHE A 1 179 ? 3.277 10.336 5.964 1.00 82.50 179 PHE A O 1
ATOM 1417 N N . GLY A 1 180 ? 1.439 11.598 6.429 1.00 65.94 180 GLY A N 1
ATOM 1418 C CA . GLY A 1 180 ? 2.058 12.494 7.409 1.00 65.94 180 GLY A CA 1
ATOM 1419 C C . GLY A 1 180 ? 3.168 13.347 6.823 1.00 65.94 180 GLY A C 1
ATOM 1420 O O . GLY A 1 180 ? 4.324 13.140 7.241 1.00 65.94 180 GLY A O 1
#

Mean predicted aligned error: 4.35 Å

Solvent-accessible surface area (backbone atoms only — not comparable to full-atom values): 9995 Å² total; per-residue (Å²): 132,50,46,80,75,49,75,35,68,59,69,29,28,36,27,41,39,48,40,97,79,43,72,84,80,74,44,35,48,25,32,39,33,29,82,97,41,78,30,41,30,38,38,77,55,103,62,33,36,32,31,46,39,84,59,75,72,77,55,91,59,60,43,82,41,75,58,72,52,82,87,63,92,73,40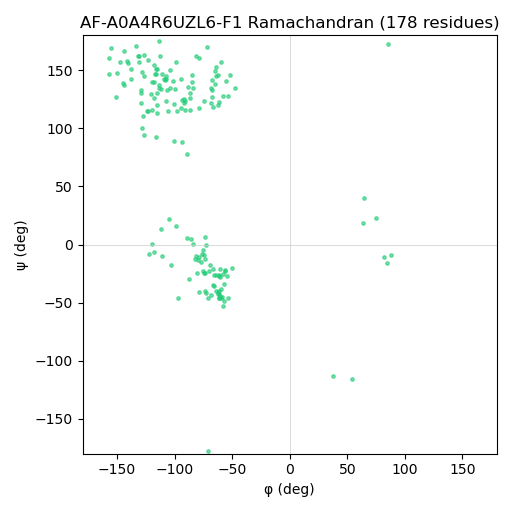,50,33,39,31,24,40,58,62,5,46,29,25,45,44,20,37,50,56,49,46,31,71,74,68,76,50,76,60,57,33,38,43,38,22,32,91,63,78,52,60,54,75,69,38,79,46,94,66,88,59,90,93,49,64,90,63,55,34,15,14,51,55,73,42,48,78,69,72,24,47,41,38,38,18,25,65,87,61,50,85,29,33,34,52,50,57,68,64,53,56,74,59,49,67,78,39,85,42,55,52,74,30,71,60,135

Foldseek 3Di:
DWAFDAAFPQGKTKTKDFCVQAPQPAAQLKWKDADPDTWQFQADDPTITITIGNDPDGHSDIDIDGDHDDDDPLAQEEEEEASLVSSVNHVQVVNCVVPVDGRAEYEYEYADDDRHDWDFAPDDDPVDDPFQRTADVVCSVVNHHYTYEYCVPPGNHNNDRCVCVVVCVVGPRYYYGYDD

Nearest PDB structures (foldseek):
  4wqm-assembly1_A  TM=4.983E-01  e=8.664E-06  Ectopseudomonas mendocina
  5ogx-assembly1_A  TM=6.067E-01  e=2.378E-04  Amycolatopsis methanolica 239
  4eh1-assembly1_A  TM=5.279E-01  e=7.720E-05  Vibrio cholerae O1 biovar El Tor str. N16961
  1qfj-assembly4_D  TM=5.963E-01  e=1.990E-03  Escherichia coli

Radius of gyration: 16.08 Å; Cα contacts (8 Å, |Δi|>4): 380; chains: 1; bounding box: 39×27×43 Å

Secondary structure (DSSP, 8-state):
-PEEEEE-TTS-EEEEEEGGGS-TT--TT-EEEETTEEE-EEEEETTEEEEEESSS---S-EEEESPPP---TT--EEEEETTHHHHHHHHHHHHHHHHS---SEEEEE-SS--SS--EE-SS--TTS-TT--EE-HHHHHTT-EEEEE-TT--TTSBS-TTTHHHHHHT-SSEEEE---